Protein AF-A0A4Y7PIE4-F1 (afdb_monomer_lite)

Radius of gyration: 29.09 Å; chains: 1; bounding box: 75×67×81 Å

pLDDT: mean 72.74, std 25.43, range [26.3, 97.94]

Structure (mmCIF, N/CA/C/O backbone):
data_AF-A0A4Y7PIE4-F1
#
_entry.id   AF-A0A4Y7PIE4-F1
#
loop_
_atom_site.group_PDB
_atom_site.id
_atom_site.type_symbol
_atom_site.label_atom_id
_atom_site.label_alt_id
_atom_site.label_comp_id
_atom_site.label_asym_id
_atom_site.label_entity_id
_atom_site.label_seq_id
_atom_site.pdbx_PDB_ins_code
_atom_site.Cartn_x
_atom_site.Cartn_y
_atom_site.Cartn_z
_atom_site.occupancy
_atom_site.B_iso_or_equiv
_atom_site.auth_seq_id
_atom_site.auth_comp_id
_atom_site.auth_asym_id
_atom_site.auth_atom_id
_atom_site.pdbx_PDB_model_num
ATOM 1 N N . MET A 1 1 ? -10.499 -16.524 5.887 1.00 82.94 1 MET A N 1
ATOM 2 C CA . MET A 1 1 ? -9.626 -15.912 6.912 1.00 82.94 1 MET A CA 1
ATOM 3 C C . MET A 1 1 ? -10.373 -15.044 7.931 1.00 82.94 1 MET A C 1
ATOM 5 O O . MET A 1 1 ? -10.064 -15.107 9.117 1.00 82.94 1 MET A O 1
ATOM 9 N N . HIS A 1 2 ? -11.374 -14.261 7.503 1.00 85.94 2 HIS A N 1
ATOM 10 C CA . HIS A 1 2 ? -12.084 -13.282 8.342 1.00 85.94 2 HIS A CA 1
ATOM 11 C C . HIS A 1 2 ? -12.564 -13.811 9.710 1.00 85.94 2 HIS A C 1
ATOM 13 O O . HIS A 1 2 ? -12.216 -13.241 10.740 1.00 85.94 2 HIS A O 1
ATOM 19 N N . THR A 1 3 ? -13.305 -14.923 9.746 1.00 90.69 3 THR A N 1
ATOM 20 C CA . THR A 1 3 ? -13.846 -15.485 10.998 1.00 90.69 3 THR A CA 1
ATOM 21 C C . THR A 1 3 ? -12.751 -15.854 12.002 1.00 90.69 3 THR A C 1
ATOM 23 O O . THR A 1 3 ? -12.885 -15.571 13.190 1.00 90.69 3 THR A O 1
ATOM 26 N N . THR A 1 4 ? -11.641 -16.427 11.527 1.00 89.31 4 THR A N 1
ATOM 27 C CA . THR A 1 4 ? -10.493 -16.804 12.365 1.00 89.31 4 THR A CA 1
ATOM 28 C C . THR A 1 4 ? -9.847 -15.579 13.012 1.00 89.31 4 THR A C 1
ATOM 30 O O . THR A 1 4 ? -9.546 -15.600 14.205 1.00 89.31 4 THR A O 1
ATOM 33 N N . ILE A 1 5 ? -9.686 -14.491 12.250 1.00 92.25 5 ILE A N 1
ATOM 34 C CA . ILE A 1 5 ? -9.159 -13.219 12.765 1.00 92.25 5 ILE A CA 1
ATOM 35 C C . ILE A 1 5 ? -10.104 -12.639 13.817 1.00 92.25 5 ILE A C 1
ATOM 37 O O . ILE A 1 5 ? -9.659 -12.282 14.905 1.00 92.25 5 ILE A O 1
ATOM 41 N N . MET A 1 6 ? -11.405 -12.577 13.522 1.00 93.19 6 MET A N 1
ATOM 42 C CA . MET A 1 6 ? -12.396 -12.013 14.444 1.00 93.19 6 MET A CA 1
ATOM 43 C C . MET A 1 6 ? -12.421 -12.765 15.778 1.00 93.19 6 MET A C 1
ATOM 45 O O . MET A 1 6 ? -12.396 -12.131 16.832 1.00 93.19 6 MET A O 1
ATOM 49 N N . GLN A 1 7 ? -12.373 -14.100 15.742 1.00 90.94 7 GLN A N 1
ATOM 50 C CA . GLN A 1 7 ? -12.305 -14.915 16.955 1.00 90.94 7 GLN A CA 1
ATOM 51 C C . GLN A 1 7 ? -11.023 -14.655 17.758 1.00 90.94 7 GLN A C 1
ATOM 53 O O . GLN A 1 7 ? -11.047 -14.624 18.989 1.00 90.94 7 GLN A O 1
ATOM 58 N N . ALA A 1 8 ? -9.887 -14.475 17.080 1.00 89.62 8 ALA A N 1
ATOM 59 C CA . ALA A 1 8 ? -8.626 -14.193 17.750 1.00 89.62 8 ALA A CA 1
ATOM 60 C C . ALA A 1 8 ? -8.610 -12.802 18.402 1.00 89.62 8 ALA A C 1
ATOM 62 O O . ALA A 1 8 ? -8.166 -12.678 19.543 1.00 89.62 8 ALA A O 1
ATOM 63 N N . LEU A 1 9 ? -9.138 -11.779 17.723 1.00 93.00 9 LEU A N 1
ATOM 64 C CA . LEU A 1 9 ? -9.287 -10.431 18.278 1.00 93.00 9 LEU A CA 1
ATOM 65 C C . LEU A 1 9 ? -10.226 -10.422 19.493 1.00 93.00 9 LEU A C 1
ATOM 67 O O . LEU A 1 9 ? -9.903 -9.807 20.509 1.00 93.00 9 LEU A O 1
ATOM 71 N N . GLU A 1 10 ? -11.329 -11.172 19.439 1.00 93.44 10 GLU A N 1
ATOM 72 C CA . GLU A 1 10 ? -12.235 -11.346 20.580 1.00 93.44 10 GLU A CA 1
ATOM 73 C C . GLU A 1 10 ? -11.522 -11.987 21.782 1.00 93.44 10 GLU A C 1
ATOM 75 O O . GLU A 1 10 ? -11.616 -11.487 22.905 1.00 93.44 10 GLU A O 1
ATOM 80 N N . ASN A 1 11 ? -10.735 -13.044 21.555 1.00 91.19 11 ASN A N 1
ATOM 81 C CA . ASN A 1 11 ? -9.955 -13.698 22.612 1.00 91.19 11 ASN A CA 1
ATOM 82 C C . ASN A 1 11 ? -8.912 -12.755 23.241 1.00 91.19 11 ASN A C 1
ATOM 84 O O . ASN A 1 11 ? -8.632 -12.852 24.438 1.00 91.19 11 ASN A O 1
ATOM 88 N N . LEU A 1 12 ? -8.376 -11.816 22.453 1.00 91.75 12 LEU A N 1
ATOM 89 C CA . LEU A 1 12 ? -7.482 -10.746 22.907 1.00 91.75 12 LEU A CA 1
ATOM 90 C C . LEU A 1 12 ? -8.224 -9.575 23.573 1.00 91.75 12 LEU A C 1
ATOM 92 O O . LEU A 1 12 ? -7.581 -8.627 24.024 1.00 91.75 12 LEU A O 1
ATOM 96 N N . ARG A 1 13 ? -9.558 -9.647 23.679 1.00 95.06 13 ARG A N 1
ATOM 97 C CA . ARG A 1 13 ? -10.433 -8.592 24.216 1.00 95.06 13 ARG A CA 1
ATOM 98 C C . ARG A 1 13 ? -10.315 -7.278 23.441 1.00 95.06 13 ARG A C 1
ATOM 100 O O . ARG A 1 13 ? -10.384 -6.197 24.024 1.00 95.06 13 ARG A O 1
ATOM 107 N N . VAL A 1 14 ? -10.117 -7.383 22.129 1.00 94.81 14 VAL A N 1
ATOM 108 C CA . VAL A 1 14 ? -10.146 -6.250 21.206 1.00 94.81 14 VAL A CA 1
ATOM 109 C C . VAL A 1 14 ? -11.586 -6.031 20.753 1.00 94.81 14 VAL A C 1
ATOM 111 O O . VAL A 1 14 ? -12.180 -6.887 20.099 1.00 94.81 14 VAL A O 1
ATOM 114 N N . ASP A 1 15 ? -12.137 -4.863 21.075 1.00 94.38 15 ASP A N 1
ATOM 115 C CA . ASP A 1 15 ? -13.480 -4.474 20.647 1.00 94.38 15 ASP A CA 1
ATOM 116 C C . ASP A 1 15 ? -13.470 -4.053 19.170 1.00 94.38 15 ASP A C 1
ATOM 118 O O . ASP A 1 15 ? -13.100 -2.929 18.822 1.00 94.38 15 ASP A O 1
ATOM 122 N N . VAL A 1 16 ? -13.900 -4.955 18.286 1.00 94.12 16 VAL A N 1
ATOM 123 C CA . VAL A 1 16 ? -13.991 -4.687 16.845 1.00 94.12 16 VAL A CA 1
ATOM 124 C C . VAL A 1 16 ? -15.372 -4.135 16.491 1.00 94.12 16 VAL A C 1
ATOM 126 O O . VAL A 1 16 ? -16.400 -4.753 16.767 1.00 94.12 16 VAL A O 1
ATOM 129 N N . ILE A 1 17 ? -15.405 -2.975 15.835 1.00 93.19 17 ILE A N 1
ATOM 130 C CA . ILE A 1 17 ? -16.637 -2.323 15.375 1.00 93.19 17 ILE A CA 1
ATOM 131 C C . ILE A 1 17 ? -16.624 -2.312 13.844 1.00 93.19 17 ILE A C 1
ATOM 133 O O . ILE A 1 17 ? -15.905 -1.528 13.233 1.00 93.19 17 ILE A O 1
ATOM 137 N N . LEU A 1 18 ? -17.410 -3.197 13.228 1.00 93.69 18 LEU A N 1
ATOM 138 C CA . LEU A 1 18 ? -17.561 -3.289 11.772 1.00 93.69 18 LEU A CA 1
ATOM 139 C C . LEU A 1 18 ? -18.808 -2.537 11.291 1.00 93.69 18 LEU A C 1
ATOM 141 O O . LEU A 1 18 ? -19.733 -2.290 12.062 1.00 93.69 18 LEU A O 1
ATOM 145 N N . GLY A 1 19 ? -18.842 -2.190 10.001 1.00 93.12 19 GLY A N 1
ATOM 146 C CA . GLY A 1 19 ? -19.996 -1.533 9.368 1.00 93.12 19 GLY A CA 1
ATOM 147 C C . GLY A 1 19 ? -20.223 -0.076 9.790 1.00 93.12 19 GLY A C 1
ATOM 148 O O . GLY A 1 19 ? -21.211 0.526 9.385 1.00 93.12 19 GLY A O 1
ATOM 149 N N . SER A 1 20 ? -19.310 0.492 10.575 1.00 94.25 20 SER A N 1
ATOM 150 C CA . SER A 1 20 ? -19.325 1.882 11.019 1.00 94.25 20 SER A CA 1
ATOM 151 C C . SER A 1 20 ? -17.981 2.532 10.690 1.00 94.25 20 SER A C 1
ATOM 153 O O . SER A 1 20 ? -16.934 1.882 10.737 1.00 94.25 20 SER A O 1
ATOM 155 N N . ARG A 1 21 ? -18.011 3.813 10.315 1.00 94.69 21 ARG A N 1
ATOM 156 C CA . ARG A 1 21 ? -16.820 4.617 10.023 1.00 94.69 21 ARG A CA 1
ATOM 157 C C . ARG A 1 21 ? -16.610 5.653 11.112 1.00 94.69 21 ARG A C 1
ATOM 159 O O . ARG A 1 21 ? -17.567 6.163 11.690 1.00 94.69 21 ARG A O 1
ATOM 166 N N . LEU A 1 22 ? -15.349 5.991 11.363 1.00 95.19 22 LEU A N 1
ATOM 167 C CA . LEU A 1 22 ? -14.996 7.110 12.226 1.00 95.19 22 LEU A CA 1
ATOM 168 C C . LEU A 1 22 ? -15.335 8.433 11.524 1.00 95.19 22 LEU A C 1
ATOM 170 O O . LEU A 1 22 ? -14.887 8.662 10.402 1.00 95.19 22 LEU A O 1
ATOM 174 N N . ASP A 1 23 ? -16.054 9.327 12.203 1.00 95.25 23 ASP A N 1
ATOM 175 C CA . ASP A 1 23 ? -16.239 10.699 11.737 1.00 95.25 23 ASP A CA 1
ATOM 176 C C . ASP A 1 23 ? -14.930 11.479 11.933 1.00 95.25 23 ASP A C 1
ATOM 178 O O . ASP A 1 23 ? -14.606 11.964 13.026 1.00 95.25 23 ASP A O 1
ATOM 182 N N . LEU A 1 24 ? -14.174 11.612 10.842 1.00 93.62 24 LEU A N 1
ATOM 183 C CA . LEU A 1 24 ? -12.892 12.317 10.811 1.00 93.62 24 LEU A CA 1
ATOM 184 C C . LEU A 1 24 ? -13.014 13.813 11.141 1.00 93.62 24 LEU A C 1
ATOM 186 O O . LEU A 1 24 ? -12.004 14.448 11.441 1.00 93.62 24 LEU A O 1
ATOM 190 N N . ALA A 1 25 ? -14.208 14.416 11.123 1.00 93.38 25 ALA A N 1
ATOM 191 C CA . ALA A 1 25 ? -14.368 15.787 11.603 1.00 93.38 25 ALA A CA 1
ATOM 192 C C . ALA A 1 25 ? -14.081 15.887 13.111 1.00 93.38 25 ALA A C 1
ATOM 194 O O . ALA A 1 25 ? -13.527 16.890 13.564 1.00 93.38 25 ALA A O 1
ATOM 195 N N . THR A 1 26 ? -14.374 14.827 13.873 1.00 92.75 26 THR A N 1
ATOM 196 C CA . THR A 1 26 ? -14.153 14.781 15.329 1.00 92.75 26 THR A CA 1
ATOM 197 C C . THR A 1 26 ? -12.689 14.616 15.733 1.00 92.75 26 THR A C 1
ATOM 199 O O . THR A 1 26 ? -12.335 14.823 16.897 1.00 92.75 26 THR A O 1
ATOM 202 N N . THR A 1 27 ? -11.812 14.284 14.783 1.00 91.50 27 THR A N 1
ATOM 203 C CA . THR A 1 27 ? -10.371 14.116 15.022 1.00 91.50 27 THR A CA 1
ATOM 204 C C . THR A 1 27 ? -9.566 15.374 14.698 1.00 91.50 27 THR A C 1
ATOM 206 O O . THR A 1 27 ? -8.382 15.442 15.025 1.00 91.50 27 THR A O 1
ATOM 209 N N . ARG A 1 28 ? -10.189 16.386 14.079 1.00 92.06 28 ARG A N 1
ATOM 210 C CA . ARG A 1 28 ? -9.504 17.614 13.660 1.00 92.06 28 ARG A CA 1
ATOM 211 C C . ARG A 1 28 ? -9.049 18.454 14.861 1.00 92.06 28 ARG A C 1
ATOM 213 O O . ARG A 1 28 ? -9.729 18.461 15.894 1.00 92.06 28 ARG A O 1
ATOM 220 N N . PRO A 1 29 ? -7.950 19.216 14.715 1.00 90.31 29 PRO A N 1
ATOM 221 C CA . PRO A 1 29 ? -7.576 20.230 15.694 1.00 90.31 29 PRO A CA 1
ATOM 222 C C . PRO A 1 29 ? -8.720 21.230 15.921 1.00 90.31 29 PRO A C 1
ATOM 224 O O . PRO A 1 29 ? -9.349 21.684 14.964 1.00 90.31 29 PRO A O 1
ATOM 227 N N . GLY A 1 30 ? -8.996 21.571 17.177 1.00 91.00 30 GLY A N 1
ATOM 228 C CA . GLY A 1 30 ? -10.099 22.442 17.598 1.00 91.00 30 GLY A CA 1
ATOM 229 C C . GLY A 1 30 ? -11.449 21.739 17.809 1.00 91.00 30 GLY A C 1
ATOM 230 O O . GLY A 1 30 ? -12.372 22.360 18.336 1.00 91.00 30 GLY A O 1
ATOM 231 N N . ALA A 1 31 ? -11.588 20.468 17.410 1.00 91.88 31 ALA A N 1
ATOM 232 C CA . ALA A 1 31 ? -12.798 19.661 17.615 1.00 91.88 31 ALA A CA 1
ATOM 233 C C . ALA A 1 31 ? -12.680 18.726 18.834 1.00 91.88 31 ALA A C 1
ATOM 235 O O . ALA A 1 31 ? -13.370 17.708 18.924 1.00 91.88 31 ALA A O 1
ATOM 236 N N . GLU A 1 32 ? -11.763 19.020 19.756 1.00 93.94 32 GLU A N 1
ATOM 237 C CA . GLU A 1 32 ? -11.443 18.128 20.857 1.00 93.94 32 GLU A CA 1
ATOM 238 C C . GLU A 1 32 ? -12.532 18.093 21.927 1.00 93.94 32 GLU A C 1
ATOM 240 O O . GLU A 1 32 ? -12.798 19.078 22.612 1.00 93.94 32 GLU A O 1
ATOM 245 N N . VAL A 1 33 ? -13.131 16.917 22.108 1.00 95.25 33 VAL A N 1
ATOM 246 C CA . VAL A 1 33 ? -14.063 16.634 23.200 1.00 95.25 33 VAL A CA 1
ATOM 247 C C . VAL A 1 33 ? -13.402 15.649 24.147 1.00 95.25 33 VAL A C 1
ATOM 249 O O . VAL A 1 33 ? -12.821 14.657 23.710 1.00 95.25 33 VAL A O 1
ATOM 252 N N . TYR A 1 34 ? -13.500 15.919 25.443 1.00 95.94 34 TYR A N 1
ATOM 253 C CA . TYR A 1 34 ? -12.956 15.051 26.477 1.00 95.94 34 TYR A CA 1
ATOM 254 C C . TYR A 1 34 ? -14.054 14.590 27.423 1.00 95.94 34 TYR A C 1
ATOM 256 O O . TYR A 1 34 ? -14.991 15.336 27.724 1.00 95.94 34 TYR A O 1
ATOM 264 N N . ASP A 1 35 ? -13.936 13.354 27.894 1.00 96.38 35 ASP A N 1
ATOM 265 C CA . ASP A 1 35 ? -14.810 12.847 28.942 1.00 96.38 35 ASP A CA 1
ATOM 266 C C . ASP A 1 35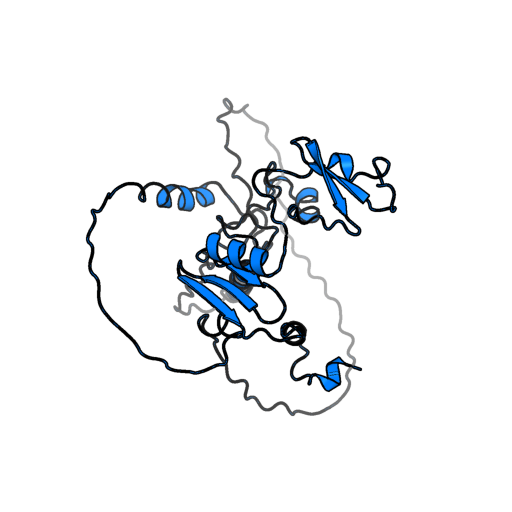 ? -14.414 13.410 30.322 1.00 96.38 35 ASP A C 1
ATOM 268 O O . ASP A 1 35 ? -13.459 14.173 30.485 1.00 96.38 35 ASP A O 1
ATOM 272 N N . LYS A 1 36 ? -15.166 13.027 31.359 1.00 96.00 36 LYS A N 1
ATOM 273 C CA . LYS A 1 36 ? -14.953 13.514 32.733 1.00 96.00 36 LYS A CA 1
ATOM 274 C C . LYS A 1 36 ? -13.604 13.112 33.336 1.00 96.00 36 LYS A C 1
ATOM 276 O O . LYS A 1 36 ? -13.218 13.692 34.347 1.00 96.00 36 LYS A O 1
ATOM 281 N N . ILE A 1 37 ? -12.937 12.109 32.769 1.00 95.50 37 ILE A N 1
ATOM 282 C CA . ILE A 1 37 ? -11.635 11.616 33.226 1.00 95.50 37 ILE A CA 1
ATOM 283 C C . ILE A 1 37 ? -10.497 12.037 32.287 1.00 95.50 37 ILE A C 1
ATOM 285 O O . ILE A 1 37 ? -9.356 11.648 32.510 1.00 95.50 37 ILE A O 1
ATOM 289 N N . GLY A 1 38 ? -10.787 12.889 31.297 1.00 95.00 38 GLY A N 1
ATOM 290 C CA . GLY A 1 38 ? -9.793 13.512 30.428 1.00 95.00 38 GLY A CA 1
ATOM 291 C C . GLY A 1 38 ? -9.425 12.706 29.183 1.00 95.00 38 GLY A C 1
ATOM 292 O O . GLY A 1 38 ? -8.452 13.058 28.522 1.00 95.00 38 GLY A O 1
ATOM 293 N N . ARG A 1 39 ? -10.177 11.657 28.828 1.00 96.06 39 ARG A N 1
ATOM 294 C CA . ARG A 1 39 ? -9.923 10.872 27.607 1.00 96.06 39 ARG A CA 1
ATOM 295 C C . ARG A 1 39 ? -10.533 11.534 26.389 1.00 96.06 39 ARG A C 1
ATOM 297 O O . ARG A 1 39 ? -11.607 12.132 26.488 1.00 96.06 39 ARG A O 1
ATOM 304 N N . ARG A 1 40 ? -9.882 11.392 25.233 1.00 95.06 40 ARG A N 1
ATOM 305 C CA . ARG A 1 40 ? -10.387 11.941 23.975 1.00 95.06 40 ARG A CA 1
ATOM 306 C C . ARG A 1 40 ? -11.617 11.153 23.534 1.00 95.06 40 ARG A C 1
ATOM 308 O O . ARG A 1 40 ? -11.559 9.939 23.372 1.00 95.06 40 ARG A O 1
ATOM 315 N N . VAL A 1 41 ? -12.721 11.858 23.323 1.00 97.00 41 VAL A N 1
ATOM 316 C CA . VAL A 1 41 ? -13.949 11.320 22.743 1.00 97.00 41 VAL A CA 1
ATOM 317 C C . VAL A 1 41 ? -13.964 11.599 21.243 1.00 97.00 41 VAL A C 1
ATOM 319 O O . VAL A 1 41 ? -13.803 12.741 20.807 1.00 97.00 41 VAL A O 1
ATOM 322 N N . VAL A 1 42 ? -14.171 10.547 20.460 1.00 96.19 42 VAL A N 1
ATOM 323 C CA . VAL A 1 42 ? -14.417 10.601 19.016 1.00 96.19 42 VAL A CA 1
ATOM 324 C C . VAL A 1 42 ? -15.776 9.994 18.701 1.00 96.19 42 VAL A C 1
ATOM 326 O O . VAL A 1 42 ? -16.361 9.285 19.526 1.00 96.19 42 VAL A O 1
ATOM 329 N N . ARG A 1 43 ? -16.298 10.291 17.512 1.00 96.50 43 ARG A N 1
ATOM 330 C CA . ARG A 1 43 ? -17.607 9.807 17.079 1.00 96.50 43 ARG A CA 1
ATOM 331 C C . ARG A 1 43 ? -17.484 9.021 15.791 1.00 96.50 43 ARG A C 1
ATOM 333 O O . ARG A 1 43 ? -16.622 9.287 14.963 1.00 96.50 43 ARG A O 1
ATOM 340 N N . THR A 1 44 ? -18.375 8.068 15.634 1.00 96.44 44 THR A N 1
ATOM 341 C CA . THR A 1 44 ? -18.640 7.400 14.364 1.00 96.44 44 THR A CA 1
ATOM 342 C C . THR A 1 44 ? -19.691 8.158 13.548 1.00 96.44 44 THR A C 1
ATOM 344 O O . THR A 1 44 ? -20.430 8.984 14.087 1.00 96.44 44 THR A O 1
ATOM 347 N N . GLU A 1 45 ? -19.796 7.870 12.254 1.00 95.44 45 GLU A N 1
ATOM 348 C CA . GLU A 1 45 ? -20.802 8.480 11.371 1.00 95.44 45 GLU A CA 1
ATOM 349 C C . GLU A 1 45 ? -22.249 8.155 11.795 1.00 95.44 45 GLU A C 1
ATOM 351 O O . GLU A 1 45 ? -23.146 8.979 11.623 1.00 95.44 45 GLU A O 1
ATOM 356 N N . ASP A 1 46 ? -22.479 6.995 12.420 1.00 95.56 46 ASP A N 1
ATOM 357 C CA . ASP A 1 46 ? -23.771 6.590 12.992 1.00 95.56 46 ASP A CA 1
ATOM 358 C C . ASP A 1 46 ? -24.040 7.189 14.386 1.00 95.56 46 ASP A C 1
ATOM 360 O O . ASP A 1 46 ? -25.102 6.979 14.974 1.00 95.56 46 ASP A O 1
ATOM 364 N N . GLY A 1 47 ? -23.108 7.989 14.910 1.00 95.12 47 GLY A N 1
ATOM 365 C CA . GLY A 1 47 ? -23.297 8.783 16.119 1.00 95.12 47 GLY A CA 1
ATOM 366 C C . GLY A 1 47 ? -22.824 8.127 17.417 1.00 95.12 47 GLY A C 1
ATOM 367 O O . GLY A 1 47 ? -22.917 8.760 18.470 1.00 95.12 47 GLY A O 1
ATOM 368 N N . ARG A 1 48 ? -22.283 6.903 17.372 1.00 95.88 48 ARG A N 1
ATOM 369 C CA . ARG A 1 48 ? -21.672 6.242 18.537 1.00 95.88 48 ARG A CA 1
ATOM 370 C C . ARG A 1 48 ? -20.444 7.022 19.003 1.00 95.88 48 ARG A C 1
ATOM 372 O O . ARG A 1 48 ? -19.561 7.319 18.200 1.00 95.88 48 ARG A O 1
ATOM 379 N N . GLU A 1 49 ? -20.380 7.308 20.300 1.00 96.44 49 GLU A N 1
ATOM 380 C CA . GLU A 1 49 ? -19.241 7.964 20.949 1.00 96.44 49 GLU A CA 1
ATOM 381 C C . GLU A 1 49 ? -18.272 6.927 21.532 1.00 96.44 49 GLU A C 1
ATOM 383 O O . GLU A 1 49 ? -18.688 5.937 22.140 1.00 96.44 49 GLU A O 1
ATOM 388 N N . ILE A 1 50 ? -16.974 7.159 21.340 1.00 96.12 50 ILE A N 1
ATOM 389 C CA . ILE A 1 50 ? -15.888 6.277 21.774 1.00 96.12 50 ILE A CA 1
ATOM 390 C C . ILE A 1 50 ? -14.856 7.134 22.506 1.00 96.12 50 ILE A C 1
ATOM 392 O O . ILE A 1 50 ? -14.349 8.103 21.945 1.00 96.12 50 ILE A O 1
ATOM 396 N N . ALA A 1 51 ? -14.553 6.788 23.758 1.00 96.31 51 ALA A N 1
ATOM 397 C CA . ALA A 1 51 ? -13.530 7.456 24.559 1.00 96.31 51 ALA A CA 1
ATOM 398 C C . ALA A 1 51 ? -12.237 6.630 24.561 1.00 96.31 51 ALA A C 1
ATOM 400 O O . ALA A 1 51 ? -12.275 5.450 24.908 1.00 96.31 51 ALA A O 1
ATOM 401 N N . ALA A 1 52 ? -11.110 7.251 24.214 1.00 95.25 52 ALA A N 1
ATOM 402 C CA . ALA A 1 52 ? -9.803 6.604 24.137 1.00 95.25 52 ALA A CA 1
ATOM 403 C C . ALA A 1 52 ? -8.677 7.518 24.646 1.00 95.25 52 ALA A C 1
ATOM 405 O O . ALA A 1 52 ? -8.753 8.746 24.554 1.00 95.25 52 ALA A O 1
ATOM 406 N N . ASP A 1 53 ? -7.619 6.904 25.172 1.00 95.12 53 ASP A N 1
ATOM 407 C CA . ASP A 1 53 ? -6.390 7.591 25.590 1.00 95.12 53 ASP A CA 1
ATOM 408 C C . ASP A 1 53 ? -5.462 7.884 24.399 1.00 95.12 53 ASP A C 1
ATOM 410 O O . ASP A 1 53 ? -4.771 8.900 24.373 1.00 95.12 53 ASP A O 1
ATOM 414 N N . LEU A 1 54 ? -5.484 7.008 23.390 1.00 94.12 54 LEU A N 1
ATOM 415 C CA . LEU A 1 54 ? -4.716 7.120 22.155 1.00 94.12 54 LEU A CA 1
ATOM 416 C C . LEU A 1 54 ? -5.618 6.817 20.959 1.00 94.12 54 LEU A C 1
ATOM 418 O O . LEU A 1 54 ? -6.384 5.854 20.974 1.00 94.12 54 LEU A O 1
ATOM 422 N N . LEU A 1 55 ? -5.491 7.627 19.910 1.00 92.50 55 LEU A N 1
ATOM 423 C CA . LEU A 1 55 ? -6.148 7.413 18.628 1.00 92.50 55 LEU A CA 1
ATOM 424 C C . LEU A 1 55 ? -5.086 7.197 17.551 1.00 92.50 55 LEU A C 1
ATOM 426 O O . LEU A 1 55 ? -4.307 8.103 17.263 1.00 92.50 55 LEU A O 1
ATOM 430 N N . LEU A 1 56 ? -5.086 6.012 16.943 1.00 93.94 56 LEU A N 1
ATOM 431 C CA . LEU A 1 56 ? -4.252 5.680 15.790 1.00 93.94 56 LEU A CA 1
ATOM 432 C C . LEU A 1 56 ? -5.133 5.642 14.540 1.00 93.94 56 LEU A C 1
ATOM 434 O O . LEU A 1 56 ? -6.088 4.871 14.470 1.00 93.94 56 LEU A O 1
ATOM 438 N N . LEU A 1 57 ? -4.839 6.504 13.565 1.00 92.19 57 LEU A N 1
ATOM 439 C CA . LEU A 1 57 ? -5.583 6.575 12.308 1.00 92.19 57 LEU A CA 1
ATOM 440 C C . LEU A 1 57 ? -4.870 5.749 11.236 1.00 92.19 57 LEU A C 1
ATOM 442 O O . LEU A 1 57 ? -3.863 6.180 10.682 1.00 92.19 57 LEU A O 1
ATOM 446 N N . CYS A 1 58 ? -5.425 4.581 10.919 1.00 91.88 58 CYS A N 1
ATOM 447 C CA . CYS A 1 58 ? -4.902 3.653 9.911 1.00 91.88 58 CYS A CA 1
ATOM 448 C C . CYS A 1 58 ? -5.860 3.565 8.708 1.00 91.88 58 CYS A C 1
ATOM 450 O O . CYS A 1 58 ? -6.336 2.493 8.354 1.00 91.88 58 CYS A O 1
ATOM 452 N N . THR A 1 59 ? -6.209 4.713 8.116 1.00 89.06 59 THR A N 1
ATOM 453 C CA . THR A 1 59 ? -7.304 4.837 7.120 1.00 89.06 59 THR A CA 1
ATOM 454 C C . THR A 1 59 ? -6.868 4.687 5.656 1.00 89.06 59 THR A C 1
ATOM 456 O O . THR A 1 59 ? -7.611 5.057 4.751 1.00 89.06 59 THR A O 1
ATOM 459 N N . GLY A 1 60 ? -5.684 4.121 5.427 1.00 84.69 60 GLY A N 1
ATOM 460 C CA . GLY A 1 60 ? -5.069 3.986 4.108 1.00 84.69 60 GLY A CA 1
ATOM 461 C C . GLY A 1 60 ? -3.932 4.979 3.880 1.00 84.69 60 GLY A C 1
ATOM 462 O O . GLY A 1 60 ? -3.624 5.806 4.741 1.00 84.69 60 GLY A O 1
ATOM 463 N N . GLN A 1 61 ? -3.296 4.856 2.719 1.00 87.50 61 GLN A N 1
ATOM 464 C CA . GLN A 1 61 ? -2.177 5.687 2.276 1.00 87.50 61 GLN A CA 1
ATOM 465 C C . GLN A 1 61 ? -2.545 6.396 0.971 1.00 87.50 61 GLN A C 1
ATOM 467 O O . GLN A 1 61 ? -3.410 5.931 0.229 1.00 87.50 61 GLN A O 1
ATOM 472 N N . ILE A 1 62 ? -1.887 7.522 0.698 1.00 89.88 62 ILE A N 1
ATOM 473 C CA . ILE A 1 62 ? -1.959 8.211 -0.595 1.00 89.88 62 ILE A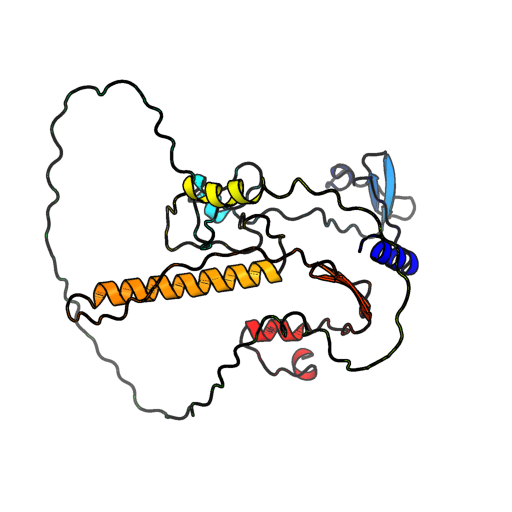 CA 1
ATOM 474 C C . ILE A 1 62 ? -0.646 7.921 -1.332 1.00 89.88 62 ILE A C 1
ATOM 476 O O . ILE A 1 62 ? 0.411 8.147 -0.733 1.00 89.88 62 ILE A O 1
ATOM 480 N N . PRO A 1 63 ? -0.683 7.463 -2.598 1.00 94.31 63 PRO A N 1
ATOM 481 C CA . PRO A 1 63 ? 0.518 7.260 -3.401 1.00 94.31 63 PRO A CA 1
ATOM 482 C C . PRO A 1 63 ? 1.414 8.503 -3.402 1.00 94.31 63 PRO A C 1
ATOM 484 O O . PRO A 1 63 ? 0.956 9.621 -3.654 1.00 94.31 63 PRO A O 1
ATOM 487 N N . ASN A 1 64 ? 2.708 8.329 -3.124 1.00 95.25 64 ASN A N 1
ATOM 488 C CA . ASN A 1 64 ? 3.653 9.446 -3.106 1.00 95.25 64 ASN A CA 1
ATOM 489 C C . ASN A 1 64 ? 4.142 9.777 -4.525 1.00 95.25 64 ASN A C 1
ATOM 491 O O . ASN A 1 64 ? 5.281 9.499 -4.897 1.00 95.25 64 ASN A O 1
ATOM 495 N N . THR A 1 65 ? 3.266 10.385 -5.321 1.00 96.12 65 THR A N 1
ATOM 496 C CA . THR A 1 65 ? 3.503 10.681 -6.743 1.00 96.12 65 THR A CA 1
ATOM 497 C C . THR A 1 65 ? 3.790 12.157 -7.021 1.00 96.12 65 THR A C 1
ATOM 499 O O . THR A 1 65 ? 3.863 12.574 -8.175 1.00 96.12 65 THR A O 1
ATOM 502 N N . THR A 1 66 ? 4.026 12.960 -5.974 1.00 95.25 66 THR A N 1
ATOM 503 C CA . THR A 1 66 ? 4.203 14.425 -6.061 1.00 95.25 66 THR A CA 1
ATOM 504 C C . THR A 1 66 ? 5.271 14.843 -7.075 1.00 95.25 66 THR A C 1
ATOM 506 O O . THR A 1 66 ? 5.054 15.768 -7.857 1.00 95.25 66 THR A O 1
ATOM 509 N N . LEU A 1 67 ? 6.420 14.156 -7.086 1.00 94.50 67 LEU A N 1
ATOM 510 C CA . LEU A 1 67 ? 7.517 14.464 -8.005 1.00 94.50 67 LEU A CA 1
ATOM 511 C C . LEU A 1 67 ? 7.085 14.282 -9.466 1.00 94.50 67 LEU A C 1
ATOM 513 O O . LEU A 1 67 ? 7.241 15.200 -10.269 1.00 94.50 67 LEU A O 1
ATOM 517 N N . LEU A 1 68 ? 6.495 13.131 -9.796 1.00 94.31 68 LEU A N 1
ATOM 518 C CA . LEU A 1 68 ? 6.048 12.830 -11.155 1.00 94.31 68 LEU A CA 1
ATOM 519 C C . LEU A 1 68 ? 4.862 13.694 -11.568 1.00 94.31 68 LEU A C 1
ATOM 521 O O . LEU A 1 68 ? 4.880 14.229 -12.666 1.00 94.31 68 LEU A O 1
ATOM 525 N N . SER A 1 69 ? 3.908 13.947 -10.673 1.00 93.88 69 SER A N 1
ATOM 526 C CA . SER A 1 69 ? 2.792 14.858 -10.945 1.00 93.88 69 SER A CA 1
ATOM 527 C C . SER A 1 69 ? 3.260 16.266 -11.337 1.00 93.88 69 SER A C 1
ATOM 529 O O . SER A 1 69 ? 2.616 16.914 -12.158 1.00 93.88 69 SER A O 1
ATOM 531 N N . SER A 1 70 ? 4.388 16.735 -10.788 1.00 94.31 70 SER A N 1
ATOM 532 C CA . SER A 1 70 ? 4.944 18.051 -11.122 1.00 94.31 70 SER A CA 1
ATOM 533 C C . SER A 1 70 ? 5.663 18.109 -12.475 1.00 94.31 70 SER A C 1
ATOM 535 O O . SER A 1 70 ? 5.708 19.175 -13.088 1.00 94.31 70 SER A O 1
ATOM 537 N N . LEU A 1 71 ? 6.231 16.988 -12.928 1.00 92.88 71 LEU A N 1
ATOM 538 C CA . LEU A 1 71 ? 7.041 16.913 -14.147 1.00 92.88 71 LEU A CA 1
ATOM 539 C C . LEU A 1 71 ? 6.231 16.403 -15.344 1.00 92.88 71 LEU A C 1
ATOM 541 O O . LEU A 1 71 ? 6.325 16.974 -16.427 1.00 92.88 71 LEU A O 1
ATOM 545 N N . TYR A 1 72 ? 5.439 15.355 -15.121 1.00 92.88 72 TYR A N 1
ATOM 546 C CA . TYR A 1 72 ? 4.725 14.557 -16.119 1.00 92.88 72 TYR A CA 1
ATOM 547 C C . TYR A 1 72 ? 3.308 14.236 -15.605 1.00 92.88 72 TYR A C 1
ATOM 549 O O . TYR A 1 72 ? 3.015 13.103 -15.222 1.00 92.88 72 TYR A O 1
ATOM 557 N N . PRO A 1 73 ? 2.410 15.229 -15.506 1.00 93.94 73 PRO A N 1
ATOM 558 C CA . PRO A 1 73 ? 1.062 15.010 -14.982 1.00 93.94 73 PRO A CA 1
ATOM 559 C C . PRO A 1 73 ? 0.247 13.981 -15.785 1.00 93.94 73 PRO A C 1
ATOM 561 O O . PRO A 1 73 ? -0.652 13.362 -15.229 1.00 93.94 73 PRO A O 1
ATOM 564 N N . GLU A 1 74 ? 0.561 13.774 -17.064 1.00 93.19 74 GLU A N 1
ATOM 565 C CA . GLU A 1 74 ? -0.115 12.83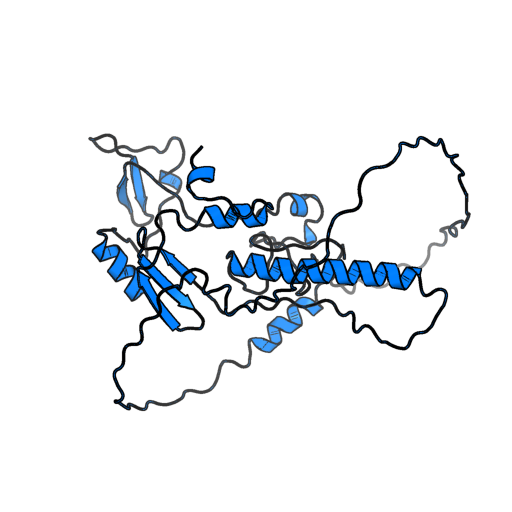1 -17.960 1.00 93.19 74 GLU A CA 1
ATOM 566 C C . GLU A 1 74 ? 0.104 11.351 -17.621 1.00 93.19 74 GLU A C 1
ATOM 568 O O . GLU A 1 74 ? -0.652 10.513 -18.109 1.00 93.19 74 GLU A O 1
ATOM 573 N N . VAL A 1 75 ? 1.115 11.023 -16.806 1.00 94.69 75 VAL A N 1
ATOM 574 C CA . VAL A 1 75 ? 1.359 9.641 -16.355 1.00 94.69 75 VAL A CA 1
ATOM 575 C C . VAL A 1 75 ? 0.651 9.320 -15.038 1.00 94.69 75 VAL A C 1
ATOM 577 O O . VAL A 1 75 ? 0.816 8.225 -14.514 1.00 94.69 75 VAL A O 1
ATOM 580 N N . ILE A 1 76 ? -0.093 10.268 -14.462 1.00 95.06 76 ILE A N 1
ATOM 581 C CA . ILE A 1 76 ? -0.776 10.104 -13.175 1.00 95.06 76 ILE A CA 1
ATOM 582 C C . ILE A 1 76 ? -2.274 9.951 -13.405 1.00 95.06 76 ILE A C 1
ATOM 584 O O . ILE A 1 76 ? -2.899 10.813 -14.025 1.00 95.06 76 ILE A O 1
ATOM 588 N N . ASP A 1 77 ? -2.865 8.918 -12.813 1.00 92.38 77 ASP A N 1
ATOM 589 C CA . ASP A 1 77 ? -4.313 8.781 -12.789 1.00 92.38 77 ASP A CA 1
ATOM 590 C C . ASP A 1 77 ? -4.941 9.872 -11.906 1.00 92.38 77 ASP A C 1
ATOM 592 O O . ASP A 1 77 ? -4.584 10.060 -10.736 1.00 92.38 77 ASP A O 1
ATOM 596 N N . GLU A 1 78 ? -5.905 10.615 -12.449 1.00 91.56 78 GLU A N 1
ATOM 597 C CA . GLU A 1 78 ? -6.466 11.772 -11.750 1.00 91.56 78 GLU A CA 1
ATOM 598 C C . GLU A 1 78 ? -7.265 11.366 -10.502 1.00 91.56 78 GLU A C 1
ATOM 600 O O . GLU A 1 78 ? -7.287 12.121 -9.523 1.00 91.56 78 GLU A O 1
ATOM 605 N N . GLN A 1 79 ? -7.891 10.187 -10.501 1.00 91.38 79 GLN A N 1
ATOM 606 C CA . GLN A 1 79 ? -8.778 9.754 -9.425 1.00 91.38 79 GLN A CA 1
ATOM 607 C C . GLN A 1 79 ? -8.020 9.049 -8.295 1.00 91.38 79 GLN A C 1
ATOM 609 O O . GLN A 1 79 ? -8.162 9.416 -7.128 1.00 91.38 79 GLN A O 1
ATOM 614 N N . SER A 1 80 ? -7.223 8.047 -8.641 1.00 91.75 80 SER A N 1
ATOM 615 C CA . SER A 1 80 ? -6.504 7.175 -7.714 1.00 91.75 80 SER A CA 1
ATOM 616 C C . SER A 1 80 ? -5.137 7.723 -7.300 1.00 91.75 80 SER A C 1
ATOM 618 O O . SER A 1 80 ? -4.636 7.358 -6.238 1.00 91.75 80 SER A O 1
ATOM 620 N N . LYS A 1 81 ? -4.564 8.648 -8.086 1.00 95.00 81 LYS A N 1
ATOM 621 C CA . LYS A 1 81 ? -3.229 9.247 -7.895 1.00 95.00 81 LYS A CA 1
ATOM 622 C C . LYS A 1 81 ? -2.049 8.293 -8.082 1.00 95.00 81 LYS A C 1
ATOM 624 O O . LYS A 1 81 ? -0.914 8.718 -7.844 1.00 95.00 81 LYS A O 1
ATOM 629 N N . PHE A 1 82 ? -2.289 7.062 -8.525 1.00 95.69 82 PHE A N 1
ATOM 630 C CA . PHE A 1 82 ? -1.231 6.144 -8.941 1.00 95.69 82 PHE A CA 1
ATOM 631 C C . PHE A 1 82 ? -0.573 6.601 -10.249 1.00 95.69 82 PHE A C 1
ATOM 633 O O . PHE A 1 82 ? -1.157 7.347 -11.038 1.00 95.69 82 PHE A O 1
ATOM 640 N N . VAL A 1 83 ? 0.665 6.159 -10.465 1.00 96.44 83 VAL A N 1
ATOM 641 C CA . VAL A 1 83 ? 1.374 6.315 -11.737 1.00 96.44 83 VAL A CA 1
ATOM 642 C C . VAL A 1 83 ? 0.967 5.182 -12.668 1.00 96.44 83 VAL A C 1
ATOM 644 O O . VAL A 1 83 ? 1.093 4.014 -12.303 1.00 96.44 83 VAL A O 1
ATOM 647 N N . HIS A 1 84 ? 0.553 5.515 -13.885 1.00 95.19 84 HIS A N 1
ATOM 648 C CA . HIS A 1 84 ? 0.372 4.537 -14.946 1.00 95.19 84 HIS A CA 1
ATOM 649 C C . HIS A 1 84 ? 1.721 3.935 -15.340 1.00 95.19 84 HIS A C 1
ATOM 651 O O . HIS A 1 84 ? 2.677 4.652 -15.661 1.00 95.19 84 HIS A O 1
ATOM 657 N N . VAL A 1 85 ? 1.786 2.609 -15.343 1.00 95.50 85 VAL A N 1
ATOM 658 C CA . VAL A 1 85 ? 2.967 1.847 -15.744 1.00 95.50 85 VAL A CA 1
ATOM 659 C C . VAL A 1 85 ? 2.589 0.806 -16.791 1.00 95.50 85 VAL A C 1
ATOM 661 O O . VAL A 1 85 ? 1.464 0.321 -16.809 1.00 95.50 85 VAL A O 1
ATOM 664 N N . LEU A 1 86 ? 3.534 0.466 -17.666 1.00 95.12 86 LEU A N 1
ATOM 665 C CA . LEU A 1 86 ? 3.456 -0.745 -18.487 1.00 95.12 86 LEU A CA 1
ATOM 666 C C . LEU A 1 86 ? 3.805 -1.966 -17.630 1.00 95.12 86 LEU A C 1
ATOM 668 O O . LEU A 1 86 ? 4.434 -1.824 -16.578 1.00 95.12 86 LEU A O 1
ATOM 672 N N . ARG A 1 87 ? 3.505 -3.183 -18.104 1.00 95.31 87 ARG A N 1
ATOM 673 C CA . ARG A 1 87 ? 3.941 -4.410 -17.408 1.00 95.31 87 ARG A CA 1
ATOM 674 C C . ARG A 1 87 ? 5.460 -4.510 -17.270 1.00 95.31 87 ARG A C 1
ATOM 676 O O . ARG A 1 87 ? 5.948 -5.149 -16.352 1.00 95.31 87 ARG A O 1
ATOM 683 N N . THR A 1 88 ? 6.226 -3.795 -18.087 1.00 95.81 88 THR A N 1
ATOM 684 C CA . THR A 1 88 ? 7.683 -3.653 -17.924 1.00 95.81 88 THR A CA 1
ATOM 685 C C . THR A 1 88 ? 8.108 -2.760 -16.748 1.00 95.81 88 THR A C 1
ATOM 687 O O . THR A 1 88 ? 9.307 -2.553 -16.550 1.00 95.81 88 THR A O 1
ATOM 690 N N . MET A 1 89 ? 7.153 -2.213 -15.984 1.00 97.50 89 MET A N 1
ATOM 691 C CA . MET A 1 89 ? 7.302 -1.229 -14.898 1.00 97.50 89 MET A CA 1
ATOM 692 C C . MET A 1 89 ? 7.763 0.165 -15.341 1.00 97.50 89 MET A C 1
ATOM 694 O O . MET A 1 89 ? 7.999 1.039 -14.506 1.00 97.50 89 MET A O 1
ATOM 698 N N . GLN A 1 90 ? 7.869 0.408 -16.648 1.00 96.88 90 GLN A N 1
ATOM 699 C CA . GLN A 1 90 ? 8.155 1.735 -17.196 1.00 96.88 90 GLN A CA 1
ATOM 700 C C . GLN A 1 90 ? 6.936 2.645 -17.049 1.00 96.88 90 GLN A C 1
ATOM 702 O O . GLN A 1 90 ? 5.808 2.193 -17.248 1.00 96.88 90 GLN A O 1
ATOM 707 N N . ILE A 1 91 ? 7.150 3.935 -16.780 1.00 96.25 91 ILE A N 1
ATOM 708 C CA . ILE A 1 91 ? 6.040 4.897 -16.762 1.00 96.25 91 ILE A CA 1
ATOM 709 C C . ILE A 1 91 ? 5.376 4.993 -18.134 1.00 96.25 91 ILE A C 1
ATOM 711 O O . ILE A 1 91 ? 6.043 4.927 -19.176 1.00 96.25 91 ILE A O 1
ATOM 715 N N . ALA A 1 92 ? 4.064 5.181 -18.110 1.00 94.56 92 ALA A N 1
ATOM 716 C CA . ALA A 1 92 ? 3.219 5.162 -19.284 1.00 94.56 92 ALA A CA 1
ATOM 717 C C . ALA A 1 92 ? 2.287 6.376 -19.314 1.00 94.56 92 ALA A C 1
ATOM 719 O O . ALA A 1 92 ? 1.832 6.853 -18.279 1.00 94.56 92 ALA A O 1
ATOM 720 N N . ALA A 1 93 ? 1.998 6.872 -20.512 1.00 91.69 93 ALA A N 1
ATOM 721 C CA . ALA A 1 93 ? 1.003 7.908 -20.749 1.00 91.69 93 ALA A CA 1
ATOM 722 C C . ALA A 1 93 ? -0.046 7.401 -21.752 1.00 91.69 93 ALA A C 1
ATOM 724 O O . ALA A 1 93 ? 0.309 6.659 -22.678 1.00 91.69 93 ALA A O 1
ATOM 725 N N . PRO A 1 94 ? -1.315 7.829 -21.633 1.00 86.56 94 PRO A N 1
ATOM 726 C CA . PRO A 1 94 ? -2.328 7.573 -22.649 1.00 86.56 94 PRO A CA 1
ATOM 727 C C . PRO A 1 94 ? -1.885 8.081 -24.023 1.00 86.56 94 PRO A C 1
ATOM 729 O O . PRO A 1 94 ? -1.443 9.224 -24.173 1.00 86.56 94 PRO A O 1
ATOM 732 N N . ILE A 1 95 ? -2.039 7.249 -25.053 1.00 81.44 95 ILE A N 1
ATOM 733 C CA . ILE A 1 95 ? -1.816 7.662 -26.437 1.00 81.44 95 ILE A CA 1
ATOM 734 C C . ILE A 1 95 ? -2.850 8.747 -26.776 1.00 81.44 95 ILE A C 1
ATOM 736 O O . ILE A 1 95 ? -4.056 8.501 -26.668 1.00 81.44 95 ILE A O 1
ATOM 740 N N . PRO A 1 96 ? -2.429 9.939 -27.239 1.00 69.25 96 PRO A N 1
ATOM 741 C CA . PRO A 1 96 ? -3.370 10.975 -27.631 1.00 69.25 96 PRO A CA 1
ATOM 742 C C . PRO A 1 96 ? -4.251 10.473 -28.778 1.00 69.25 96 PRO A C 1
ATOM 744 O O . PRO A 1 96 ? -3.772 10.250 -29.896 1.00 69.25 96 PRO A O 1
ATOM 747 N N . ILE A 1 97 ? -5.554 10.324 -28.529 1.00 63.38 97 ILE A N 1
ATOM 748 C CA . ILE A 1 97 ? -6.520 10.027 -29.587 1.00 63.38 97 ILE A CA 1
ATOM 749 C C . ILE A 1 97 ? -6.496 11.215 -30.549 1.00 63.38 97 ILE A C 1
ATOM 751 O O . ILE A 1 97 ? -6.948 12.318 -30.226 1.00 63.38 97 ILE A O 1
ATOM 755 N N . ARG A 1 98 ? -5.967 11.001 -31.759 1.00 55.12 98 ARG A N 1
ATOM 756 C CA . ARG A 1 98 ? -6.105 11.970 -32.847 1.00 55.12 98 ARG A CA 1
ATOM 757 C C . ARG A 1 98 ? -7.587 12.078 -33.175 1.00 55.12 98 ARG A C 1
ATOM 759 O O . ARG A 1 98 ? -8.133 11.245 -33.892 1.00 55.12 98 ARG A O 1
ATOM 766 N N . THR A 1 99 ? -8.244 13.113 -32.665 1.00 47.88 99 THR A N 1
ATOM 767 C CA . THR A 1 99 ? -9.559 13.488 -33.176 1.00 47.88 99 THR A CA 1
ATOM 768 C C . THR A 1 99 ? -9.394 13.813 -34.666 1.00 47.88 99 THR A C 1
ATOM 770 O O . THR A 1 99 ? -8.485 14.575 -35.019 1.00 47.88 99 THR A O 1
ATOM 773 N N . PRO A 1 100 ? -10.201 13.232 -35.575 1.00 47.31 100 PRO A N 1
ATOM 774 C CA . PRO A 1 100 ? -10.177 13.598 -36.984 1.00 47.31 100 PRO A CA 1
ATOM 775 C C . PRO A 1 100 ? -10.748 15.012 -37.124 1.00 47.31 100 PRO A C 1
ATOM 777 O O . PRO A 1 100 ? -11.917 15.223 -37.440 1.00 47.31 100 PRO A O 1
ATOM 780 N N . SER A 1 101 ? -9.921 16.011 -36.835 1.00 48.84 101 SER A N 1
ATOM 781 C CA . SER A 1 101 ? -10.222 17.402 -37.123 1.00 48.84 101 SER A CA 1
ATOM 782 C C . SER A 1 101 ? -9.933 17.658 -38.605 1.00 48.84 101 SER A C 1
ATOM 784 O O . SER A 1 101 ? -8.803 17.527 -39.057 1.00 48.84 101 SER A O 1
ATOM 786 N N . SER A 1 102 ? -11.021 17.905 -39.345 1.00 45.34 102 SER A N 1
ATOM 787 C CA . SER A 1 102 ? -11.235 18.830 -40.480 1.00 45.34 102 SER A CA 1
ATOM 788 C C . SER A 1 102 ? -10.038 19.226 -41.381 1.00 45.34 102 SER A C 1
ATOM 790 O O . SER A 1 102 ? -8.950 19.506 -40.886 1.00 45.34 102 SER A O 1
ATOM 792 N N . PRO A 1 103 ? -10.224 19.337 -42.717 1.00 48.59 103 PRO A N 1
ATOM 793 C CA . PRO A 1 103 ? -9.139 19.279 -43.692 1.00 48.59 103 PRO A CA 1
ATOM 794 C C . PRO A 1 103 ? -8.129 20.422 -43.544 1.00 48.59 103 PRO A C 1
ATOM 796 O O . PRO A 1 103 ? -8.479 21.570 -43.270 1.00 48.59 103 PRO A O 1
ATOM 799 N N 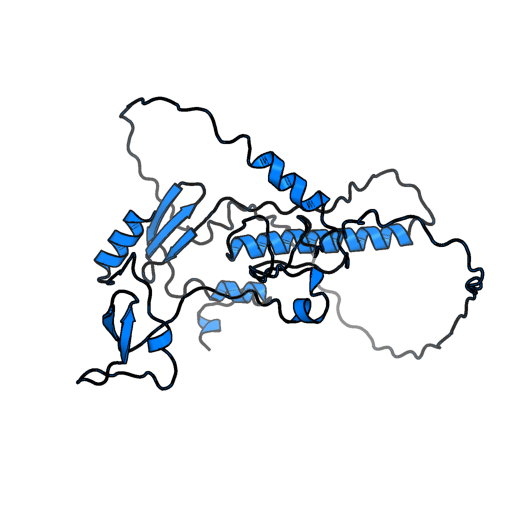. ALA A 1 104 ? -6.864 20.064 -43.770 1.00 42.59 104 ALA A N 1
ATOM 800 C CA . ALA A 1 104 ? -5.688 20.910 -43.629 1.00 42.59 104 ALA A CA 1
ATOM 801 C C . ALA A 1 104 ? -5.820 22.271 -44.343 1.00 42.59 104 ALA A C 1
ATOM 803 O O . ALA A 1 104 ? -6.215 22.310 -45.513 1.00 42.59 104 ALA A O 1
ATOM 804 N N . PRO A 1 105 ? -5.396 23.386 -43.717 1.00 41.16 105 PRO A N 1
ATOM 805 C CA . PRO A 1 105 ? -5.112 24.597 -44.463 1.00 41.16 105 PRO A CA 1
ATOM 806 C C . PRO A 1 105 ? -3.848 24.373 -45.300 1.00 41.16 105 PRO A C 1
ATOM 808 O O . PRO A 1 105 ? -2.771 24.046 -44.802 1.00 41.16 105 PRO A O 1
ATOM 811 N N . SER A 1 106 ? -4.006 24.533 -46.606 1.00 42.44 106 SER A N 1
ATOM 812 C CA . SER A 1 106 ? -2.934 24.511 -47.588 1.00 42.44 106 SER A CA 1
ATOM 813 C C . SER A 1 106 ? -1.887 25.599 -47.324 1.00 42.44 106 SER A C 1
ATOM 815 O O . SER A 1 106 ? -2.227 26.772 -47.190 1.00 42.44 106 SER A O 1
ATOM 817 N N . SER A 1 107 ? -0.622 25.174 -47.384 1.00 43.28 107 SER A N 1
ATOM 818 C CA . SER A 1 107 ? 0.609 25.950 -47.588 1.00 43.28 107 SER A CA 1
ATOM 819 C C . SER A 1 107 ? 0.995 26.998 -46.539 1.00 43.28 107 SER A C 1
ATOM 821 O O . SER A 1 107 ? 0.350 28.031 -46.413 1.00 43.28 107 SER A O 1
ATOM 823 N N . LEU A 1 108 ? 2.181 26.814 -45.953 1.00 37.41 108 LEU A N 1
ATOM 824 C CA . LEU A 1 108 ? 3.210 27.853 -45.930 1.00 37.41 108 LEU A CA 1
ATOM 825 C C . LEU A 1 108 ? 4.591 27.201 -45.804 1.00 37.41 108 LEU A C 1
ATOM 827 O O . LEU A 1 108 ? 4.908 26.476 -44.867 1.00 37.41 108 LEU A O 1
ATOM 831 N N . SER A 1 109 ? 5.372 27.436 -46.847 1.00 44.06 109 SER A N 1
ATOM 832 C CA . SER A 1 109 ? 6.780 27.125 -47.019 1.00 44.06 109 SER A CA 1
ATOM 833 C C . SER A 1 109 ? 7.661 27.794 -45.964 1.00 44.06 109 SER A C 1
ATOM 835 O O . SER A 1 109 ? 7.535 29.000 -45.756 1.00 44.06 109 SER A O 1
ATOM 837 N N . GLY A 1 110 ? 8.646 27.055 -45.450 1.00 43.81 110 GLY A N 1
ATOM 838 C CA . GLY A 1 110 ? 9.898 27.638 -44.965 1.00 43.81 110 GLY A CA 1
ATOM 839 C C . GLY A 1 110 ? 10.271 27.278 -43.533 1.00 43.81 110 GLY A C 1
ATOM 840 O O . GLY A 1 110 ? 10.026 28.061 -42.627 1.00 43.81 110 GLY A O 1
ATOM 841 N N . PHE A 1 111 ? 10.987 26.166 -43.362 1.00 37.16 111 PHE A N 1
ATOM 842 C CA . PHE A 1 111 ? 11.992 26.055 -42.305 1.00 37.16 111 PHE A CA 1
ATOM 843 C C . PHE A 1 111 ? 13.285 25.474 -42.899 1.00 37.16 111 PHE A C 1
ATOM 845 O O . PHE A 1 111 ? 13.213 24.544 -43.706 1.00 37.16 111 PHE A O 1
ATOM 852 N N . PRO A 1 112 ? 14.453 26.062 -42.585 1.00 37.06 112 PRO A N 1
ATOM 853 C CA . PRO A 1 112 ? 15.731 25.656 -43.149 1.00 37.06 112 PRO A CA 1
ATOM 854 C C . PRO A 1 112 ? 16.214 24.333 -42.547 1.00 37.06 112 PRO A C 1
ATOM 856 O O . PRO A 1 112 ? 16.014 24.045 -41.370 1.00 37.06 112 PRO A O 1
ATOM 859 N N . SER A 1 113 ? 16.880 23.551 -43.390 1.00 41.25 113 SER A N 1
ATOM 860 C CA . SER A 1 113 ? 17.615 22.333 -43.059 1.00 41.25 113 SER A CA 1
ATOM 861 C C . SER A 1 113 ? 18.620 22.541 -41.921 1.00 41.25 113 SER A C 1
ATOM 863 O O . SER A 1 113 ? 19.412 23.485 -41.965 1.00 41.25 113 SER A O 1
ATOM 865 N N . SER A 1 114 ? 18.621 21.614 -40.959 1.00 43.25 114 SER A N 1
ATOM 866 C CA . SER A 1 114 ? 19.637 21.464 -39.911 1.00 43.25 114 SER A CA 1
ATOM 867 C C . SER A 1 114 ? 21.067 21.500 -40.466 1.00 43.25 114 SER A C 1
ATOM 869 O O . SER A 1 114 ? 21.342 20.819 -41.458 1.00 43.25 114 SER A O 1
ATOM 871 N N . PRO A 1 115 ? 22.013 22.198 -39.812 1.00 38.03 115 PRO A N 1
ATOM 872 C CA . PRO A 1 115 ? 23.428 22.014 -40.072 1.00 38.03 115 PRO A CA 1
ATOM 873 C C . PRO A 1 115 ? 23.990 20.864 -39.226 1.00 38.03 115 PRO A C 1
ATOM 875 O O . PRO A 1 115 ? 23.975 20.889 -37.998 1.00 38.03 115 PRO A O 1
ATOM 878 N N . CYS A 1 116 ? 24.520 19.870 -39.930 1.00 34.59 116 CYS A N 1
ATOM 879 C CA . CYS A 1 116 ? 25.504 18.907 -39.454 1.00 34.59 116 CYS A CA 1
ATOM 880 C C . CYS A 1 116 ? 26.892 19.570 -39.427 1.00 34.59 116 CYS A C 1
ATOM 882 O O . CYS A 1 116 ? 27.379 19.921 -40.495 1.00 34.59 116 CYS A O 1
ATOM 884 N N . MET A 1 117 ? 27.522 19.691 -38.254 1.00 33.44 117 MET A N 1
ATOM 885 C CA . MET A 1 117 ? 28.979 19.794 -37.996 1.00 33.44 117 MET A CA 1
ATOM 886 C C . MET A 1 117 ? 29.146 19.438 -36.499 1.00 33.44 117 MET A C 1
ATOM 888 O O . MET A 1 117 ? 28.484 20.047 -35.668 1.00 33.44 117 MET A O 1
ATOM 892 N N . SER A 1 118 ? 29.779 18.342 -36.071 1.00 37.41 118 SER A N 1
ATOM 893 C CA . SER A 1 118 ? 31.227 18.102 -35.966 1.00 37.41 118 SER A CA 1
ATOM 894 C C . SER A 1 118 ? 32.026 19.274 -35.386 1.00 37.41 118 SER A C 1
ATOM 896 O O . SER A 1 118 ? 32.512 20.091 -36.158 1.00 37.41 118 SER A O 1
ATOM 898 N N . GLU A 1 119 ? 32.268 19.283 -34.072 1.00 36.28 119 GLU A N 1
ATOM 899 C CA . GLU A 1 119 ? 33.494 19.863 -33.509 1.00 36.28 119 GLU A CA 1
ATOM 900 C C . GLU A 1 119 ? 34.019 19.011 -32.346 1.00 36.28 119 GLU A C 1
ATOM 902 O O . GLU A 1 119 ? 33.364 18.795 -31.328 1.00 36.28 119 GLU A O 1
ATOM 907 N N . MET A 1 120 ? 35.236 18.505 -32.553 1.00 36.56 120 MET A N 1
ATOM 908 C CA . MET A 1 120 ? 36.139 17.991 -31.533 1.00 36.56 120 MET A CA 1
ATOM 909 C C . MET A 1 120 ? 36.472 19.103 -30.534 1.00 36.56 120 MET A C 1
ATOM 911 O O . MET A 1 120 ? 36.788 20.224 -30.927 1.00 36.56 120 MET A O 1
ATOM 915 N N . SER A 1 121 ? 36.530 18.766 -29.250 1.00 33.44 121 SER A N 1
ATOM 916 C CA . SER A 1 121 ? 37.328 19.525 -28.290 1.00 33.44 121 SER A CA 1
ATOM 917 C C . SER A 1 121 ? 38.178 18.572 -27.465 1.00 33.44 121 SER A C 1
ATOM 919 O O . SER A 1 121 ? 37.716 17.881 -26.564 1.00 33.44 121 SER A O 1
ATOM 921 N N . THR A 1 122 ? 39.452 18.546 -27.837 1.00 30.98 122 THR A N 1
ATOM 922 C CA . THR A 1 122 ? 40.592 18.130 -27.025 1.00 30.98 122 THR A CA 1
ATOM 923 C C . THR A 1 122 ? 40.595 18.862 -25.686 1.00 30.98 122 THR A C 1
ATOM 925 O O . THR A 1 122 ? 40.683 20.088 -25.664 1.00 30.98 122 THR A O 1
ATOM 928 N N . PHE A 1 123 ? 40.620 18.113 -24.584 1.00 31.84 123 PHE A N 1
ATOM 929 C CA . PHE A 1 123 ? 41.185 18.591 -23.326 1.00 31.84 123 PHE A CA 1
ATOM 930 C C . PHE A 1 123 ? 42.236 17.601 -22.826 1.00 31.84 123 PHE A C 1
ATOM 932 O O . PHE A 1 123 ? 42.041 16.389 -22.805 1.00 31.84 123 PHE A O 1
ATOM 939 N N . THR A 1 124 ? 43.397 18.163 -22.524 1.00 33.22 124 THR A N 1
ATOM 940 C CA . THR A 1 124 ? 44.663 17.508 -22.211 1.00 33.22 124 THR A CA 1
ATOM 941 C C . THR A 1 124 ? 44.701 16.936 -20.798 1.00 33.22 124 THR A C 1
ATOM 943 O O . THR A 1 124 ? 44.282 17.590 -19.844 1.00 33.22 124 THR A O 1
ATOM 946 N N . SER A 1 125 ? 45.299 15.751 -20.683 1.00 31.17 125 SER A N 1
ATOM 947 C CA . SER A 1 125 ? 45.617 15.043 -19.445 1.00 31.17 125 SER A CA 1
ATOM 948 C C . SER A 1 125 ? 46.575 15.805 -18.525 1.00 31.17 125 SER A C 1
ATOM 950 O O . SER A 1 125 ? 47.569 16.375 -18.973 1.00 31.17 125 SER A O 1
ATOM 952 N N . SER A 1 126 ? 46.339 15.682 -17.218 1.00 33.31 126 SER A N 1
ATOM 953 C CA . SER A 1 126 ? 47.355 15.836 -16.176 1.00 33.31 126 SER A CA 1
ATOM 954 C C . SER A 1 126 ? 47.316 14.599 -15.282 1.00 33.31 126 SER A C 1
ATOM 956 O O . SER A 1 126 ? 46.343 14.345 -14.580 1.00 33.31 126 SER A O 1
ATOM 958 N N . SER A 1 127 ? 48.399 13.835 -15.348 1.00 33.19 127 SER A N 1
ATOM 959 C CA . SER A 1 127 ? 48.722 12.643 -14.571 1.00 33.19 127 SER A CA 1
ATOM 960 C C . SER A 1 127 ? 48.924 12.939 -13.085 1.00 33.19 127 SER A C 1
ATOM 962 O O . SER A 1 127 ? 49.719 13.823 -12.768 1.00 33.19 127 SER A O 1
ATOM 964 N N . HIS A 1 128 ? 48.354 12.119 -12.199 1.00 32.12 128 HIS A N 1
ATOM 965 C CA . HIS A 1 128 ? 48.904 11.832 -10.868 1.00 32.12 128 HIS A CA 1
ATOM 966 C C . HIS A 1 128 ? 48.689 10.348 -10.540 1.00 32.12 128 HIS A C 1
ATOM 968 O O . HIS A 1 128 ? 47.563 9.869 -10.470 1.00 32.12 128 HIS A O 1
ATOM 974 N N . THR A 1 129 ? 49.797 9.628 -10.377 1.00 39.31 129 THR A N 1
ATOM 975 C CA . THR A 1 129 ? 49.888 8.292 -9.770 1.00 39.31 129 THR A CA 1
ATOM 976 C C . THR A 1 129 ? 49.851 8.412 -8.246 1.00 39.31 129 THR A C 1
ATOM 978 O O . THR A 1 129 ? 50.427 9.366 -7.714 1.00 39.31 129 THR A O 1
ATOM 981 N N . PRO A 1 130 ? 49.316 7.408 -7.537 1.00 34.47 130 PRO A N 1
ATOM 982 C CA . PRO A 1 130 ? 50.205 6.673 -6.634 1.00 34.47 130 PRO A CA 1
ATOM 983 C C . PRO A 1 130 ? 49.996 5.145 -6.627 1.00 34.47 130 PRO A C 1
ATOM 985 O O . PRO A 1 130 ? 48.883 4.644 -6.542 1.00 34.47 130 PRO A O 1
ATOM 988 N N . SER A 1 131 ? 51.142 4.467 -6.730 1.00 31.22 131 SER A N 1
ATOM 989 C CA . SER A 1 131 ? 51.599 3.221 -6.088 1.00 31.22 131 SER A CA 1
ATOM 990 C C . SER A 1 131 ? 50.620 2.247 -5.411 1.00 31.22 131 SER A C 1
ATOM 992 O O . SER A 1 131 ? 49.941 2.612 -4.456 1.00 31.22 131 SER A O 1
ATOM 994 N N . ASP A 1 132 ? 50.770 0.981 -5.822 1.00 31.48 132 ASP A N 1
ATOM 995 C CA . ASP A 1 132 ? 50.883 -0.260 -5.033 1.00 31.48 132 ASP A CA 1
ATOM 996 C C . ASP A 1 132 ? 50.021 -0.451 -3.778 1.00 31.48 132 ASP A C 1
ATOM 998 O O . ASP A 1 132 ? 50.228 0.180 -2.742 1.00 31.48 132 ASP A O 1
ATOM 1002 N N . GLY A 1 133 ? 49.195 -1.501 -3.820 1.00 30.05 133 GLY A N 1
ATOM 1003 C CA . GLY A 1 133 ? 48.664 -2.129 -2.617 1.00 30.05 133 GLY A CA 1
ATOM 1004 C C . GLY A 1 133 ? 47.677 -3.260 -2.888 1.00 30.05 133 GLY A C 1
ATOM 1005 O O . GLY A 1 133 ? 46.485 -3.012 -2.964 1.00 30.05 133 GLY A O 1
ATOM 1006 N N . GLY A 1 134 ? 48.181 -4.496 -2.954 1.00 27.33 134 GLY A N 1
ATOM 1007 C CA . GLY A 1 134 ? 47.490 -5.669 -2.402 1.00 27.33 134 GLY A CA 1
ATOM 1008 C C . GLY A 1 134 ? 46.302 -6.245 -3.173 1.00 27.33 134 GLY A C 1
ATOM 1009 O O . GLY A 1 134 ? 45.153 -5.985 -2.850 1.00 27.33 134 GLY A O 1
ATOM 1010 N N . SER A 1 135 ? 46.611 -7.150 -4.100 1.00 35.38 135 SER A N 1
ATOM 1011 C CA . SER A 1 135 ? 45.757 -8.284 -4.470 1.00 35.38 135 SER A CA 1
ATOM 1012 C C . SER A 1 135 ? 45.485 -9.154 -3.238 1.00 35.38 135 SER A C 1
ATOM 1014 O O . SER A 1 135 ? 46.454 -9.659 -2.677 1.00 35.38 135 SER A O 1
ATOM 1016 N N . ILE A 1 136 ? 44.216 -9.339 -2.868 1.00 32.38 136 ILE A N 1
ATOM 1017 C CA . ILE A 1 136 ? 43.606 -10.533 -2.245 1.00 32.38 136 ILE A CA 1
ATOM 1018 C C . ILE A 1 136 ? 42.096 -10.271 -2.252 1.00 32.38 136 ILE A C 1
ATOM 1020 O O . ILE A 1 136 ? 41.613 -9.484 -1.449 1.00 32.38 136 ILE A O 1
ATOM 1024 N N . TYR A 1 137 ? 41.383 -10.898 -3.181 1.00 28.50 137 TYR A N 1
ATOM 1025 C CA . TYR A 1 137 ? 40.015 -11.370 -2.985 1.00 28.50 137 TYR A CA 1
ATOM 1026 C C . TYR A 1 137 ? 39.928 -12.648 -3.808 1.00 28.50 137 TYR A C 1
ATOM 1028 O O . TYR A 1 137 ? 40.015 -12.611 -5.033 1.00 28.50 137 TYR A O 1
ATOM 1036 N N . ASP A 1 138 ? 39.934 -13.767 -3.091 1.00 27.08 138 ASP A N 1
ATOM 1037 C CA . ASP A 1 138 ? 39.606 -15.073 -3.633 1.00 27.08 138 ASP A CA 1
ATOM 1038 C C . ASP A 1 138 ? 38.116 -15.060 -3.994 1.00 27.08 138 ASP A C 1
ATOM 1040 O O . ASP A 1 138 ? 37.270 -14.700 -3.173 1.00 27.08 138 ASP A O 1
ATOM 1044 N N . ASP A 1 139 ? 37.844 -15.399 -5.251 1.00 33.84 139 ASP A N 1
ATOM 1045 C CA . ASP A 1 139 ? 36.529 -15.732 -5.779 1.00 33.84 139 ASP A CA 1
ATOM 1046 C C . ASP A 1 139 ? 36.045 -17.027 -5.121 1.00 33.84 139 ASP A C 1
ATOM 1048 O O . ASP A 1 139 ? 36.666 -18.067 -5.313 1.00 33.84 139 ASP A O 1
ATOM 1052 N N . ASP A 1 140 ? 34.938 -16.960 -4.386 1.00 30.16 140 ASP A N 1
ATOM 1053 C CA . ASP A 1 140 ? 34.022 -18.077 -4.127 1.00 30.16 140 ASP A CA 1
ATOM 1054 C C . ASP A 1 140 ? 32.675 -17.468 -3.683 1.00 30.16 140 ASP A C 1
ATOM 1056 O O . ASP A 1 140 ? 32.286 -17.529 -2.518 1.00 30.16 140 ASP A O 1
ATOM 1060 N N . GLU A 1 141 ? 31.970 -16.806 -4.609 1.00 32.53 141 GLU A N 1
ATOM 1061 C CA . GLU A 1 141 ? 30.560 -16.447 -4.412 1.00 32.53 141 GLU A CA 1
ATOM 1062 C C . GLU A 1 141 ? 29.684 -17.489 -5.117 1.00 32.53 141 GLU A C 1
ATOM 1064 O O . GLU A 1 141 ? 29.515 -17.520 -6.338 1.00 32.53 141 GLU A O 1
ATOM 1069 N N . GLU A 1 142 ? 29.180 -18.408 -4.301 1.00 30.89 142 GLU A N 1
ATOM 1070 C CA . GLU A 1 142 ? 28.147 -19.373 -4.634 1.00 30.89 142 GLU A CA 1
ATOM 1071 C C . GLU A 1 142 ? 26.864 -18.611 -4.998 1.00 30.89 142 GLU A C 1
ATOM 1073 O O . GLU A 1 142 ? 26.210 -18.007 -4.148 1.00 30.89 142 GLU A O 1
ATOM 1078 N N . ASN A 1 143 ? 26.514 -18.616 -6.288 1.00 30.78 143 ASN A N 1
ATOM 1079 C CA . ASN A 1 143 ? 25.237 -18.119 -6.798 1.00 30.78 143 ASN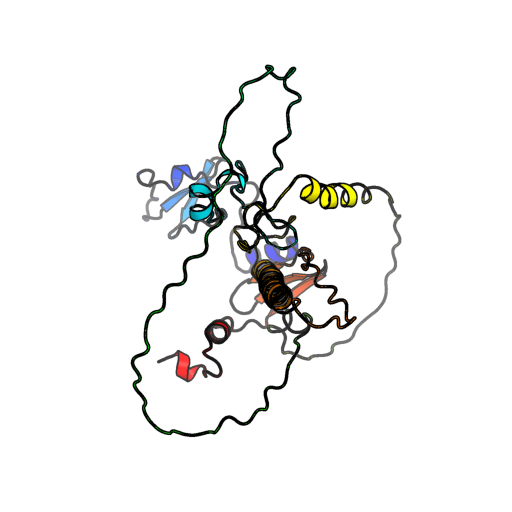 A CA 1
ATOM 1080 C C . ASN A 1 143 ? 24.083 -18.973 -6.242 1.00 30.78 143 ASN A C 1
ATOM 1082 O O . ASN A 1 143 ? 23.617 -19.914 -6.886 1.00 30.78 143 ASN A O 1
ATOM 1086 N N . GLY A 1 144 ? 23.623 -18.634 -5.038 1.00 28.58 144 GLY A N 1
ATOM 1087 C CA . GLY A 1 144 ? 22.393 -19.139 -4.442 1.00 28.58 144 GLY A CA 1
ATOM 1088 C C . GLY A 1 144 ? 21.183 -18.455 -5.070 1.00 28.58 144 GLY A C 1
ATOM 1089 O O . GLY A 1 144 ? 20.726 -17.416 -4.600 1.00 28.58 144 GLY A O 1
ATOM 1090 N N . MET A 1 145 ? 20.678 -19.033 -6.155 1.00 29.91 145 MET A N 1
ATOM 1091 C CA . MET A 1 145 ? 19.378 -18.702 -6.730 1.00 29.91 145 MET A CA 1
ATOM 1092 C C . MET A 1 145 ? 18.296 -19.170 -5.741 1.00 29.91 145 MET A C 1
ATOM 1094 O O . MET A 1 145 ? 18.016 -20.362 -5.660 1.00 29.91 145 MET A O 1
ATOM 1098 N N . LEU A 1 146 ? 17.748 -18.260 -4.933 1.00 33.16 146 LEU A N 1
ATOM 1099 C CA . LEU A 1 146 ? 16.668 -18.583 -3.997 1.00 33.16 146 LEU A CA 1
ATOM 1100 C C . LEU A 1 146 ? 15.333 -18.579 -4.749 1.00 33.16 146 LEU A C 1
ATOM 1102 O O . LEU A 1 146 ? 14.858 -17.531 -5.184 1.00 33.16 146 LEU A O 1
ATOM 1106 N N . GLU A 1 147 ? 14.737 -19.761 -4.914 1.00 32.97 147 GLU A N 1
ATOM 1107 C CA . GLU A 1 147 ? 13.357 -19.899 -5.374 1.00 32.97 147 GLU A CA 1
ATOM 1108 C C . GLU A 1 147 ? 12.386 -19.333 -4.326 1.00 32.97 147 GLU A C 1
ATOM 1110 O O . GLU A 1 147 ? 12.578 -19.455 -3.116 1.00 32.97 147 GLU A O 1
ATOM 1115 N N . MET A 1 148 ? 11.281 -18.760 -4.806 1.00 39.19 148 MET A N 1
ATOM 1116 C CA . MET A 1 148 ? 10.195 -18.166 -4.015 1.00 39.19 148 MET A CA 1
ATOM 1117 C C . MET A 1 148 ? 9.575 -19.113 -2.960 1.00 39.19 148 MET A C 1
ATOM 1119 O O . MET A 1 148 ? 8.864 -18.650 -2.067 1.00 39.19 148 MET A O 1
ATOM 1123 N N . GLY A 1 149 ? 9.871 -20.417 -3.021 1.00 33.06 149 GLY A N 1
ATOM 1124 C CA . GLY A 1 149 ? 9.535 -21.378 -1.968 1.00 33.06 149 GLY A CA 1
ATOM 1125 C C . GLY A 1 149 ? 10.159 -21.030 -0.612 1.00 33.06 149 GLY A C 1
ATOM 1126 O O . GLY A 1 149 ? 9.479 -21.147 0.402 1.00 33.06 149 GLY A O 1
ATOM 1127 N N . ASP A 1 150 ? 11.381 -20.491 -0.590 1.00 33.25 150 ASP A N 1
ATOM 1128 C CA . ASP A 1 150 ? 12.097 -20.172 0.656 1.00 33.25 150 ASP A CA 1
ATOM 1129 C C . ASP A 1 150 ? 11.771 -18.767 1.199 1.00 33.25 150 ASP A C 1
ATOM 1131 O O . ASP A 1 150 ? 11.877 -18.506 2.398 1.00 33.25 150 ASP A O 1
ATOM 1135 N N . LEU A 1 151 ? 11.308 -17.847 0.344 1.00 40.56 151 LEU A N 1
ATOM 1136 C CA . LEU A 1 151 ? 11.072 -16.445 0.723 1.00 40.56 151 LEU A CA 1
ATOM 1137 C C . LEU A 1 151 ? 9.739 -16.222 1.463 1.00 40.56 151 LEU A C 1
ATOM 1139 O O . LEU A 1 151 ? 9.581 -15.239 2.186 1.00 40.56 151 LEU A O 1
ATOM 1143 N N . VAL A 1 152 ? 8.789 -17.152 1.322 1.00 36.75 152 VAL A N 1
ATOM 1144 C CA . VAL A 1 152 ? 7.566 -17.212 2.147 1.00 36.75 152 VAL A CA 1
ATOM 1145 C C . VAL A 1 152 ? 7.810 -17.998 3.451 1.00 36.75 152 VAL A C 1
ATOM 1147 O O . VAL A 1 152 ? 7.048 -17.849 4.410 1.00 36.75 152 VAL A O 1
ATOM 1150 N N . LEU A 1 153 ? 8.900 -18.775 3.522 1.00 35.81 153 LEU A N 1
ATOM 1151 C CA . LEU A 1 153 ? 9.228 -19.692 4.620 1.00 35.81 153 LEU A CA 1
ATOM 1152 C C . LEU A 1 153 ? 10.320 -19.199 5.583 1.00 35.81 153 LEU A C 1
ATOM 1154 O O . LEU A 1 153 ? 10.582 -19.867 6.576 1.00 35.81 153 LEU A O 1
ATOM 1158 N N . ALA A 1 154 ? 10.862 -17.987 5.431 1.00 33.50 154 ALA A N 1
ATOM 1159 C CA . ALA A 1 154 ? 11.737 -17.391 6.457 1.00 33.50 154 ALA A CA 1
ATOM 1160 C C . ALA A 1 154 ? 11.018 -17.046 7.793 1.00 33.50 154 ALA A C 1
ATOM 1162 O O . ALA A 1 154 ? 11.570 -16.337 8.627 1.00 33.50 154 ALA A O 1
ATOM 1163 N N . LEU A 1 155 ? 9.797 -17.558 8.001 1.00 38.56 155 LEU A N 1
ATOM 1164 C CA . LEU A 1 155 ? 9.058 -17.633 9.267 1.00 38.56 155 LEU A CA 1
ATOM 1165 C C . LEU A 1 155 ? 8.450 -19.041 9.437 1.00 38.56 155 LEU A C 1
ATOM 1167 O O . LEU A 1 155 ? 7.256 -19.168 9.698 1.00 38.56 155 LEU A O 1
ATOM 1171 N N . ASP A 1 156 ? 9.213 -20.096 9.154 1.00 38.47 156 ASP A N 1
ATOM 1172 C CA . ASP A 1 156 ? 8.806 -21.483 9.399 1.00 38.47 156 ASP A CA 1
ATOM 1173 C C . ASP A 1 156 ? 10.039 -22.365 9.633 1.00 38.47 156 ASP A C 1
ATOM 1175 O O . ASP A 1 156 ? 10.537 -23.033 8.733 1.00 38.47 156 ASP A O 1
ATOM 1179 N N . ASN A 1 157 ? 10.570 -22.335 10.855 1.00 32.59 157 ASN A N 1
ATOM 1180 C CA . ASN A 1 157 ? 11.506 -23.353 11.324 1.00 32.59 157 ASN A CA 1
ATOM 1181 C C . ASN A 1 157 ? 10.867 -24.073 12.509 1.00 32.59 157 ASN A C 1
ATOM 1183 O O . ASN A 1 157 ? 11.005 -23.662 13.661 1.00 32.59 157 ASN A O 1
ATOM 1187 N N . GLY A 1 158 ? 10.167 -25.154 12.194 1.00 29.22 158 GLY A N 1
ATOM 1188 C CA . GLY A 1 158 ? 9.596 -26.085 13.153 1.00 29.22 158 GLY A CA 1
ATOM 1189 C C . GLY A 1 158 ? 9.066 -27.305 12.421 1.00 29.22 158 GLY A C 1
ATOM 1190 O O . GLY A 1 158 ? 7.869 -27.408 12.181 1.00 29.22 158 GLY A O 1
ATOM 1191 N N . GLU A 1 159 ? 9.974 -28.196 12.023 1.00 36.56 159 GLU A N 1
ATOM 1192 C CA . GLU A 1 159 ? 9.635 -29.574 11.672 1.00 36.56 159 GLU A CA 1
ATOM 1193 C C . GLU A 1 159 ? 8.843 -30.183 12.834 1.00 36.56 159 GLU A C 1
ATOM 1195 O O . GLU A 1 159 ? 9.382 -30.270 13.930 1.00 36.56 159 GLU A O 1
ATOM 1200 N N . ASP A 1 160 ? 7.599 -30.598 12.604 1.00 34.19 160 ASP A N 1
ATOM 1201 C CA . ASP A 1 160 ? 6.990 -31.707 13.336 1.00 34.19 160 ASP A CA 1
ATOM 1202 C C . ASP A 1 160 ? 5.881 -32.326 12.472 1.00 34.19 160 ASP A C 1
ATOM 1204 O O . ASP A 1 160 ? 4.891 -31.694 12.094 1.00 34.19 160 ASP A O 1
ATOM 1208 N N . GLU A 1 161 ? 6.114 -33.587 12.112 1.00 38.41 161 GLU A N 1
ATOM 1209 C CA . GLU A 1 161 ? 5.158 -34.491 11.491 1.00 38.41 161 GLU A CA 1
ATOM 1210 C C . GLU A 1 161 ? 4.056 -34.812 12.505 1.00 38.41 161 GLU A C 1
ATOM 1212 O O . GLU A 1 161 ? 4.356 -35.336 13.572 1.00 38.41 161 GLU A O 1
ATOM 1217 N N . ASP A 1 162 ? 2.786 -34.586 12.162 1.00 30.80 162 ASP A N 1
ATOM 1218 C CA . ASP A 1 162 ? 1.702 -35.323 12.807 1.00 30.80 162 ASP A CA 1
ATOM 1219 C C . ASP A 1 162 ? 0.566 -35.669 11.834 1.00 30.80 162 ASP A C 1
ATOM 1221 O O . ASP A 1 162 ? 0.072 -34.875 11.032 1.00 30.80 162 ASP A O 1
ATOM 1225 N N . GLU A 1 163 ? 0.228 -36.946 11.943 1.00 33.56 163 GLU A N 1
ATOM 1226 C CA . GLU A 1 163 ? -0.667 -37.818 11.196 1.00 33.56 163 GLU A CA 1
ATOM 1227 C C . GLU A 1 163 ? -2.168 -37.538 11.474 1.00 33.56 163 GLU A C 1
ATOM 1229 O O . GLU A 1 163 ? -2.519 -36.726 12.325 1.00 33.56 163 GLU A O 1
ATOM 1234 N N . TYR A 1 164 ? -3.048 -38.290 10.789 1.00 31.34 164 TYR A N 1
ATOM 1235 C CA . TYR A 1 164 ? -4.530 -38.350 10.850 1.00 31.34 164 TYR A CA 1
ATOM 1236 C C . TYR A 1 164 ? -5.289 -37.328 9.974 1.00 31.34 164 TYR A C 1
ATOM 1238 O O . TYR A 1 164 ? -5.102 -36.128 10.083 1.00 31.34 164 TYR A O 1
ATOM 1246 N N . GLY A 1 165 ? -6.252 -37.684 9.118 1.00 27.19 165 GLY A N 1
ATOM 1247 C CA . GLY A 1 165 ? -6.868 -38.958 8.743 1.00 27.19 165 GLY A CA 1
ATOM 1248 C C . GLY A 1 165 ? -8.014 -38.676 7.750 1.00 27.19 165 GLY A C 1
ATOM 1249 O O . GLY A 1 165 ? -8.708 -37.666 7.869 1.00 27.19 165 GLY A O 1
ATOM 1250 N N . GLU A 1 166 ? -8.182 -39.545 6.751 1.00 29.75 166 GLU A N 1
ATOM 1251 C CA . GLU A 1 166 ? -9.260 -39.498 5.753 1.00 29.75 166 GLU A CA 1
ATOM 1252 C C . GLU A 1 166 ? -10.643 -39.781 6.366 1.00 29.75 166 GLU A C 1
ATOM 1254 O O . GLU A 1 166 ? -10.789 -40.674 7.197 1.00 29.75 166 GLU A O 1
ATOM 1259 N N . GLU A 1 167 ? -11.666 -39.053 5.905 1.00 31.44 167 GLU A N 1
ATOM 1260 C CA . GLU A 1 167 ? -12.865 -39.569 5.209 1.00 31.44 167 GLU A CA 1
ATOM 1261 C C . GLU A 1 167 ? -14.025 -38.556 5.290 1.00 31.44 167 GLU A C 1
ATOM 1263 O O . GLU A 1 167 ? -14.322 -38.009 6.351 1.00 31.44 167 GLU A O 1
ATOM 1268 N N . GLY A 1 168 ? -14.755 -38.362 4.180 1.00 26.30 168 GLY A N 1
ATOM 1269 C CA . GLY A 1 168 ? -16.099 -37.772 4.254 1.00 26.30 168 GLY A CA 1
ATOM 1270 C C . GLY A 1 168 ? -16.598 -36.997 3.039 1.00 26.30 168 GLY A C 1
ATOM 1271 O O . GLY A 1 168 ? -16.814 -35.794 3.116 1.00 26.30 168 GLY A O 1
ATOM 1272 N N . SER A 1 169 ? -16.845 -37.704 1.939 1.00 28.39 169 SER A N 1
ATOM 1273 C CA . SER A 1 169 ? -17.519 -37.230 0.722 1.00 28.39 169 SER A CA 1
ATOM 1274 C C . SER A 1 169 ? -18.825 -36.453 0.979 1.00 28.39 169 SER A C 1
ATOM 1276 O O . SER A 1 169 ? -19.713 -36.937 1.681 1.00 28.39 169 SER A O 1
ATOM 1278 N N . SER A 1 170 ? -19.004 -35.306 0.312 1.00 28.61 170 SER A N 1
ATOM 1279 C CA . SER A 1 170 ? -20.337 -34.838 -0.092 1.00 28.61 170 SER A CA 1
ATOM 1280 C C . SER A 1 170 ? -20.263 -33.923 -1.315 1.00 28.61 170 SER A C 1
ATOM 1282 O O . SER A 1 170 ? -19.904 -32.751 -1.252 1.00 28.61 170 SER A O 1
ATOM 1284 N N . SER A 1 171 ? -20.623 -34.515 -2.449 1.00 28.23 171 SER A N 1
ATOM 1285 C CA . SER A 1 171 ? -20.913 -33.891 -3.736 1.00 28.23 171 SER A CA 1
ATOM 1286 C C . SER A 1 171 ? -21.888 -32.713 -3.634 1.00 28.23 171 SER A C 1
ATOM 1288 O O . SER A 1 171 ? -22.952 -32.878 -3.031 1.00 28.23 171 SER A O 1
ATOM 1290 N N . ARG A 1 172 ? -21.626 -31.608 -4.350 1.00 30.39 172 ARG A N 1
ATOM 1291 C CA . ARG A 1 172 ? -22.674 -30.729 -4.904 1.00 30.39 172 ARG A CA 1
ATOM 1292 C C . ARG A 1 172 ? -22.140 -29.817 -6.019 1.00 30.39 172 ARG A C 1
ATOM 1294 O O . ARG A 1 172 ? -21.502 -28.815 -5.755 1.00 30.39 172 ARG A O 1
ATOM 1301 N N . LEU A 1 173 ? -22.469 -30.243 -7.241 1.00 28.98 173 LEU A N 1
ATOM 1302 C CA . LEU A 1 173 ? -22.925 -29.475 -8.408 1.00 28.98 173 LEU A CA 1
ATOM 1303 C C . LEU A 1 173 ? -22.148 -28.207 -8.795 1.00 28.98 173 LEU A C 1
ATOM 1305 O O . LEU A 1 173 ? -22.316 -27.148 -8.202 1.00 28.98 173 LEU A O 1
ATOM 1309 N N . ALA A 1 174 ? -21.404 -28.355 -9.891 1.00 30.05 174 ALA A N 1
ATOM 1310 C CA . ALA A 1 174 ? -20.844 -27.295 -10.710 1.00 30.05 174 ALA A CA 1
ATOM 1311 C C . ALA A 1 174 ? -21.928 -26.336 -11.232 1.00 30.05 174 ALA A C 1
ATOM 1313 O O . ALA A 1 174 ? -22.955 -26.773 -11.763 1.00 30.05 174 ALA A O 1
ATOM 1314 N N . SER A 1 175 ? -21.659 -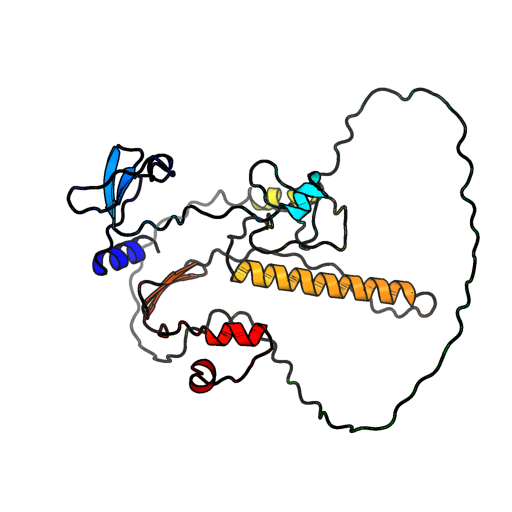25.038 -11.119 1.00 31.19 175 SER A N 1
ATOM 1315 C CA . SER A 1 175 ? -22.155 -24.020 -12.040 1.00 31.19 175 SER A CA 1
ATOM 1316 C C . SER A 1 175 ? -20.940 -23.459 -12.765 1.00 31.19 175 SER A C 1
ATOM 1318 O O . SER A 1 175 ? -20.177 -22.685 -12.196 1.00 31.19 175 SER A O 1
ATOM 1320 N N . GLU A 1 176 ? -20.738 -23.945 -13.982 1.00 38.78 176 GLU A N 1
ATOM 1321 C CA . GLU A 1 176 ? -19.835 -23.361 -14.967 1.00 38.78 176 GLU A CA 1
ATOM 1322 C C . GLU A 1 176 ? -20.445 -22.050 -15.487 1.00 38.78 176 GLU A C 1
ATOM 1324 O O . GLU A 1 176 ? -21.677 -21.934 -15.561 1.00 38.78 176 GLU A O 1
ATOM 1329 N N . ASN A 1 177 ? -19.557 -21.152 -15.923 1.00 34.94 177 ASN A N 1
ATOM 1330 C CA . ASN A 1 177 ? -19.764 -19.881 -16.631 1.00 34.94 177 ASN A CA 1
ATOM 1331 C C . ASN A 1 177 ? -19.782 -18.640 -15.726 1.00 34.94 177 ASN A C 1
ATOM 1333 O O . ASN A 1 177 ? -20.798 -18.370 -15.092 1.00 34.94 177 ASN A O 1
ATOM 1337 N N . ASP A 1 178 ? -18.639 -17.939 -15.679 1.00 35.31 178 ASP A N 1
ATOM 1338 C CA . ASP A 1 178 ? -18.508 -16.471 -15.844 1.00 35.31 178 ASP A CA 1
ATOM 1339 C C . ASP A 1 178 ? -17.028 -15.981 -15.745 1.00 35.31 178 ASP A C 1
ATOM 1341 O O . ASP A 1 178 ? -16.788 -14.826 -15.417 1.00 35.31 178 ASP A O 1
ATOM 1345 N N . ASP A 1 179 ? -16.019 -16.814 -16.057 1.00 37.84 179 ASP A N 1
ATOM 1346 C CA . ASP A 1 179 ? -14.590 -16.444 -15.903 1.00 37.84 179 ASP A CA 1
ATOM 1347 C C . ASP A 1 179 ? -13.873 -16.060 -17.223 1.00 37.84 179 ASP A C 1
ATOM 1349 O O . ASP A 1 179 ? -12.688 -15.745 -17.208 1.00 37.84 179 ASP A O 1
ATOM 1353 N N . GLU A 1 180 ? -14.548 -16.071 -18.381 1.00 37.31 180 GLU A N 1
ATOM 1354 C CA . GLU A 1 180 ? -13.889 -15.851 -19.691 1.00 37.31 180 GLU A CA 1
ATOM 1355 C C . GLU A 1 180 ? -13.865 -14.380 -20.169 1.00 37.31 180 GLU A C 1
ATOM 1357 O O . GLU A 1 180 ? -13.259 -14.099 -21.198 1.00 37.31 180 GLU A O 1
ATOM 1362 N N . GLU A 1 181 ? -14.478 -13.422 -19.455 1.00 37.62 181 GLU A N 1
ATOM 1363 C CA . GLU A 1 181 ? -14.501 -12.004 -19.885 1.00 37.62 181 GLU A CA 1
ATOM 1364 C C . GLU A 1 181 ? -13.400 -11.119 -19.254 1.00 37.62 181 GLU A C 1
ATOM 1366 O O . GLU A 1 181 ? -13.167 -10.019 -19.751 1.00 37.62 181 GLU A O 1
ATOM 1371 N N . GLU A 1 182 ? -12.681 -11.561 -18.210 1.00 43.22 182 GLU A N 1
ATOM 1372 C CA . GLU A 1 182 ? -11.653 -10.719 -17.555 1.00 43.22 182 GLU A CA 1
ATOM 1373 C C . GLU A 1 182 ? -10.263 -10.773 -18.224 1.00 43.22 182 GLU A C 1
ATOM 1375 O O . GLU A 1 182 ? -9.512 -9.798 -18.147 1.00 43.22 182 GLU A O 1
ATOM 1380 N N . GLU A 1 183 ? -9.908 -11.859 -18.924 1.00 39.06 183 GLU A N 1
ATOM 1381 C CA . GLU A 1 183 ? -8.578 -11.990 -19.554 1.00 39.06 183 GLU A CA 1
ATOM 1382 C C . GLU A 1 183 ? -8.398 -11.073 -20.781 1.00 39.06 183 GLU A C 1
ATOM 1384 O O . GLU A 1 183 ? -7.295 -10.570 -21.028 1.00 39.06 183 GLU A O 1
ATOM 1389 N N . ASP A 1 184 ? -9.475 -10.790 -21.522 1.00 39.28 184 ASP A N 1
ATOM 1390 C CA . ASP A 1 184 ? -9.420 -9.988 -22.752 1.00 39.28 184 ASP A CA 1
ATOM 1391 C C . ASP A 1 184 ? -9.244 -8.476 -22.481 1.00 39.28 184 ASP A C 1
ATOM 1393 O O . ASP A 1 184 ? -8.633 -7.768 -23.288 1.00 39.28 184 ASP A O 1
ATOM 1397 N N . ASP A 1 185 ? -9.696 -7.965 -21.329 1.00 48.97 185 ASP A N 1
ATOM 1398 C CA . ASP A 1 185 ? -9.600 -6.537 -20.981 1.00 48.97 185 ASP A CA 1
ATOM 1399 C C . ASP A 1 185 ? -8.206 -6.127 -20.457 1.00 48.97 185 ASP A C 1
ATOM 1401 O O . ASP A 1 185 ? -7.790 -4.970 -20.610 1.00 48.97 185 ASP A O 1
ATOM 1405 N N . GLU A 1 186 ? -7.438 -7.046 -19.861 1.00 49.97 186 GLU A N 1
ATOM 1406 C CA . GLU A 1 186 ? -6.121 -6.730 -19.288 1.00 49.97 186 GLU A CA 1
ATOM 1407 C C . GLU A 1 186 ? -5.009 -6.578 -20.333 1.00 49.97 186 GLU A C 1
ATOM 1409 O O . GLU A 1 186 ? -4.140 -5.713 -20.186 1.00 49.97 186 GLU A O 1
ATOM 1414 N N . VAL A 1 187 ? -5.032 -7.380 -21.401 1.00 47.47 187 VAL A N 1
ATOM 1415 C CA . VAL A 1 187 ? -4.056 -7.288 -22.505 1.00 47.47 187 VAL A CA 1
ATOM 1416 C C . VAL A 1 187 ? -4.315 -6.040 -23.363 1.00 47.47 187 VAL A C 1
ATOM 1418 O O . VAL A 1 187 ? -3.391 -5.471 -23.950 1.00 47.47 187 VAL A O 1
ATOM 1421 N N . LEU A 1 188 ? -5.557 -5.544 -23.388 1.00 52.66 188 LEU A N 1
ATOM 1422 C CA . LEU A 1 188 ? -5.932 -4.328 -24.109 1.00 52.66 188 LEU A CA 1
ATOM 1423 C C . LEU A 1 188 ? -5.463 -3.033 -23.425 1.00 52.66 188 LEU A C 1
ATOM 1425 O O . LEU A 1 188 ? -5.257 -2.042 -24.133 1.00 52.66 188 LEU A O 1
ATOM 1429 N N . ARG A 1 189 ? -5.236 -3.008 -22.099 1.00 56.69 189 ARG A N 1
ATOM 1430 C CA . ARG A 1 189 ? -4.814 -1.773 -21.394 1.00 56.69 189 ARG A CA 1
ATOM 1431 C C . ARG A 1 189 ? -3.501 -1.202 -21.930 1.00 56.69 189 ARG A C 1
ATOM 1433 O O . ARG A 1 189 ? -3.416 0.005 -22.151 1.00 56.69 189 ARG A O 1
ATOM 1440 N N . ASP A 1 190 ? -2.524 -2.055 -22.230 1.00 63.00 190 ASP A N 1
ATOM 1441 C CA . ASP A 1 190 ? -1.212 -1.611 -22.718 1.00 63.00 190 ASP A CA 1
ATOM 1442 C C . ASP A 1 190 ? -1.264 -1.082 -24.163 1.00 63.00 190 ASP A C 1
ATOM 1444 O O . ASP A 1 190 ? -0.455 -0.237 -24.545 1.00 63.00 190 ASP A O 1
ATOM 1448 N N . THR A 1 191 ? -2.246 -1.496 -24.977 1.00 66.50 191 THR A N 1
ATOM 1449 C CA . THR A 1 191 ? -2.334 -1.067 -26.391 1.00 66.50 191 THR A CA 1
ATOM 1450 C C . THR A 1 191 ? -2.644 0.422 -26.573 1.00 66.50 191 THR A C 1
ATOM 1452 O O . THR A 1 191 ? -2.372 0.989 -27.635 1.00 66.50 191 THR A O 1
ATOM 1455 N N . HIS A 1 192 ? -3.173 1.073 -25.534 1.00 76.31 192 HIS A N 1
ATOM 1456 C CA . HIS A 1 192 ? -3.489 2.502 -25.519 1.00 76.31 192 HIS A CA 1
ATOM 1457 C C . HIS A 1 192 ? -2.483 3.348 -24.734 1.00 76.31 192 HIS A C 1
ATOM 1459 O O . HIS A 1 192 ? -2.703 4.551 -24.562 1.00 76.31 192 HIS A O 1
ATOM 1465 N N . LEU A 1 193 ? -1.373 2.754 -24.300 1.00 83.38 193 LEU A N 1
ATOM 1466 C CA . LEU A 1 193 ? -0.338 3.406 -23.515 1.00 83.38 193 LEU A CA 1
ATOM 1467 C C . LEU A 1 193 ? 0.984 3.454 -24.294 1.00 83.38 193 LEU A C 1
ATOM 1469 O O . LEU A 1 193 ? 1.304 2.572 -25.087 1.00 83.38 193 LEU A O 1
ATOM 1473 N N . PHE A 1 194 ? 1.772 4.506 -24.086 1.00 88.06 194 PHE A N 1
ATOM 1474 C CA . PHE A 1 194 ? 3.152 4.576 -24.571 1.00 88.06 194 PHE A CA 1
ATOM 1475 C C . PHE A 1 194 ? 4.075 5.038 -23.450 1.00 88.06 194 PHE A C 1
ATOM 1477 O O . PHE A 1 194 ? 3.641 5.755 -22.552 1.00 88.06 194 PHE A O 1
ATOM 1484 N N . THR A 1 195 ? 5.355 4.666 -23.507 1.00 90.62 195 THR A N 1
ATOM 1485 C CA . THR A 1 195 ? 6.345 5.159 -22.544 1.00 90.62 195 THR A CA 1
ATOM 1486 C C . THR A 1 195 ? 6.978 6.466 -23.042 1.00 90.62 195 THR A C 1
ATOM 1488 O O . THR A 1 195 ? 7.729 6.452 -24.022 1.00 90.62 195 THR A O 1
ATOM 1491 N N . PRO A 1 196 ? 6.684 7.630 -22.427 1.00 87.25 196 PRO A N 1
ATOM 1492 C CA . PRO A 1 196 ? 7.332 8.888 -22.804 1.00 87.25 196 PRO A CA 1
ATOM 1493 C C . PRO A 1 196 ? 8.815 8.919 -22.406 1.00 87.25 196 PRO A C 1
ATOM 1495 O O . PRO A 1 196 ? 9.612 9.604 -23.047 1.00 87.25 196 PRO A O 1
ATOM 1498 N N . TYR A 1 197 ? 9.190 8.152 -21.376 1.00 91.00 197 TYR A N 1
ATOM 1499 C CA . TYR A 1 197 ? 10.544 8.090 -20.835 1.00 91.00 197 TYR A CA 1
ATOM 1500 C C . TYR A 1 197 ? 10.948 6.628 -20.600 1.00 91.00 197 TYR A C 1
ATOM 1502 O O . TYR A 1 197 ? 10.721 6.102 -19.510 1.00 91.00 197 TYR A O 1
ATOM 1510 N N . PRO A 1 198 ? 11.608 5.980 -21.581 1.00 91.62 198 PRO A N 1
ATOM 1511 C CA . PRO A 1 198 ? 11.934 4.552 -21.521 1.00 91.62 198 PRO A CA 1
ATOM 1512 C C . PRO A 1 198 ? 12.830 4.129 -20.346 1.00 91.62 198 PRO A C 1
ATOM 1514 O O . PRO A 1 198 ? 12.967 2.941 -20.080 1.00 91.62 198 PRO A O 1
ATOM 1517 N N . HIS A 1 199 ? 13.457 5.077 -19.650 1.00 94.88 199 HIS A N 1
ATOM 1518 C CA . HIS A 1 199 ? 14.399 4.814 -18.559 1.00 94.88 199 HIS A CA 1
ATOM 1519 C C . HIS A 1 199 ? 13.861 5.221 -17.179 1.00 94.88 199 HIS A C 1
ATOM 1521 O O . HIS A 1 199 ? 14.629 5.278 -16.221 1.00 94.88 199 HIS A O 1
ATOM 1527 N N . ILE A 1 200 ? 12.567 5.541 -17.067 1.00 96.62 200 ILE A N 1
ATOM 1528 C CA . ILE A 1 200 ? 11.920 5.824 -15.783 1.00 96.62 200 ILE A CA 1
ATOM 1529 C C . ILE A 1 200 ? 10.973 4.674 -15.457 1.00 96.62 200 ILE A C 1
ATOM 1531 O O . ILE A 1 200 ? 10.048 4.387 -16.217 1.00 96.62 200 ILE A O 1
ATOM 1535 N N . PHE A 1 201 ? 11.205 4.052 -14.305 1.00 97.69 201 PHE A N 1
ATOM 1536 C CA . PHE A 1 201 ? 10.427 2.935 -13.787 1.00 97.69 201 PHE A CA 1
ATOM 1537 C C . PHE A 1 201 ? 9.768 3.334 -12.468 1.00 97.69 201 PHE A C 1
ATOM 1539 O O . PHE A 1 201 ? 10.352 4.097 -11.693 1.00 97.69 201 PHE A O 1
ATOM 1546 N N . VAL A 1 202 ? 8.562 2.830 -12.213 1.00 97.56 202 VAL A N 1
ATOM 1547 C CA . VAL A 1 202 ? 7.835 3.043 -10.953 1.00 97.56 202 VAL A CA 1
ATOM 1548 C C . VAL A 1 202 ? 7.334 1.703 -10.435 1.00 97.56 202 VAL A C 1
ATOM 1550 O O . VAL A 1 202 ? 6.801 0.900 -11.191 1.00 97.56 202 VAL A O 1
ATOM 1553 N N . ILE A 1 203 ? 7.529 1.479 -9.136 1.00 97.69 203 ILE A N 1
ATOM 1554 C CA . ILE A 1 203 ? 7.209 0.240 -8.420 1.00 97.69 203 ILE A CA 1
ATOM 1555 C C . ILE A 1 203 ? 6.583 0.575 -7.057 1.00 97.69 203 ILE A C 1
ATOM 1557 O O . ILE A 1 203 ? 6.624 1.724 -6.602 1.00 97.69 203 ILE A O 1
ATOM 1561 N N . GLY A 1 204 ? 6.063 -0.441 -6.378 1.00 95.69 204 GLY A N 1
ATOM 1562 C CA . GLY A 1 204 ? 5.472 -0.366 -5.047 1.00 95.69 204 GLY A CA 1
ATOM 1563 C C . GLY A 1 204 ? 4.193 0.466 -5.007 1.00 95.69 204 GLY A C 1
ATOM 1564 O O . GLY A 1 204 ? 3.487 0.607 -6.001 1.00 95.69 204 GLY A O 1
ATOM 1565 N N . ASP A 1 205 ? 3.933 1.074 -3.849 1.00 95.31 205 ASP A N 1
ATOM 1566 C CA . ASP A 1 205 ? 2.698 1.808 -3.527 1.00 95.31 205 ASP A CA 1
ATOM 1567 C C . ASP A 1 205 ? 2.401 3.024 -4.429 1.00 95.31 205 ASP A C 1
ATOM 1569 O O . ASP A 1 205 ? 1.372 3.682 -4.266 1.00 95.31 205 ASP A O 1
ATOM 1573 N N . ALA A 1 206 ? 3.311 3.377 -5.340 1.00 96.25 206 ALA A N 1
ATOM 1574 C CA . ALA A 1 206 ? 3.126 4.452 -6.306 1.00 96.25 206 ALA A CA 1
ATOM 1575 C C . ALA A 1 206 ? 2.586 3.968 -7.663 1.00 96.25 206 ALA A C 1
ATOM 1577 O O . ALA A 1 206 ? 2.027 4.784 -8.395 1.00 96.25 206 ALA A O 1
ATOM 1578 N N . ALA A 1 207 ? 2.752 2.690 -8.008 1.00 96.19 207 ALA A N 1
ATOM 1579 C CA . ALA A 1 207 ? 2.413 2.150 -9.322 1.00 96.19 207 ALA A CA 1
ATOM 1580 C C . ALA A 1 207 ? 0.960 1.658 -9.391 1.00 96.19 207 ALA A C 1
ATOM 1582 O O . ALA A 1 207 ? 0.483 0.980 -8.483 1.00 96.19 207 ALA A O 1
ATOM 1583 N N . ASP A 1 208 ? 0.285 1.927 -10.509 1.00 94.88 208 ASP A N 1
ATOM 1584 C CA . ASP A 1 208 ? -0.939 1.220 -10.898 1.00 94.88 208 ASP A CA 1
ATOM 1585 C C . ASP A 1 208 ? -0.562 -0.147 -11.489 1.00 94.88 208 ASP A C 1
ATOM 1587 O O . ASP A 1 208 ? -0.469 -0.336 -12.702 1.00 94.88 208 ASP A O 1
ATOM 1591 N N . ALA A 1 209 ? -0.224 -1.087 -10.608 1.00 93.62 209 ALA A N 1
ATOM 1592 C CA . ALA A 1 209 ? 0.422 -2.343 -10.971 1.00 93.62 209 ALA A CA 1
ATOM 1593 C C . ALA A 1 209 ? -0.583 -3.482 -11.224 1.00 93.62 209 ALA A C 1
ATOM 1595 O O . ALA A 1 209 ? -0.473 -4.553 -10.629 1.00 93.62 209 ALA A O 1
ATOM 1596 N N . PHE A 1 210 ? -1.551 -3.260 -12.121 1.00 92.44 210 PHE A N 1
ATOM 1597 C CA . PHE A 1 210 ? -2.435 -4.314 -12.656 1.00 92.44 210 PHE A CA 1
ATOM 1598 C C . PHE A 1 210 ? -3.254 -5.046 -11.581 1.00 92.44 210 PHE A C 1
ATOM 1600 O O . PHE A 1 210 ? -3.394 -6.259 -11.604 1.00 92.44 210 PHE A O 1
ATOM 1607 N N . GLY A 1 211 ? -3.762 -4.317 -10.584 1.00 90.00 211 GLY A N 1
ATOM 1608 C CA . GLY A 1 211 ? -4.544 -4.919 -9.497 1.00 90.00 211 GLY A CA 1
ATOM 1609 C C . GLY A 1 211 ? -3.711 -5.588 -8.397 1.00 90.00 211 GLY A C 1
ATOM 1610 O O . GLY A 1 211 ? -4.286 -6.106 -7.438 1.00 90.00 211 GLY A O 1
ATOM 1611 N N . ALA A 1 212 ? -2.375 -5.530 -8.468 1.00 91.69 212 ALA A N 1
ATOM 1612 C CA . ALA A 1 212 ? -1.522 -5.925 -7.354 1.00 91.69 212 ALA A CA 1
ATOM 1613 C C . ALA A 1 212 ? -1.862 -5.112 -6.095 1.00 91.69 212 ALA A C 1
ATOM 1615 O O . ALA A 1 212 ? -1.918 -3.882 -6.116 1.00 91.69 212 ALA A O 1
ATOM 1616 N N . ILE A 1 213 ? -2.056 -5.801 -4.970 1.00 90.12 213 ILE A N 1
ATOM 1617 C CA . ILE A 1 213 ? -2.252 -5.138 -3.679 1.00 90.12 213 ILE A CA 1
ATOM 1618 C C . ILE A 1 213 ? -0.963 -4.433 -3.235 1.00 90.12 213 ILE A C 1
ATOM 1620 O O . ILE A 1 213 ? 0.135 -4.963 -3.419 1.00 90.12 213 ILE A O 1
ATOM 1624 N N . ASN A 1 214 ? -1.089 -3.276 -2.583 1.00 90.25 214 ASN A N 1
ATOM 1625 C CA . ASN A 1 214 ? 0.049 -2.568 -1.988 1.00 90.25 214 ASN A CA 1
ATOM 1626 C C . ASN A 1 214 ? 0.609 -3.378 -0.810 1.00 90.25 214 ASN A C 1
ATOM 1628 O O . ASN A 1 214 ? 0.085 -3.337 0.306 1.00 90.25 214 ASN A O 1
ATOM 1632 N N . ALA A 1 215 ? 1.648 -4.162 -1.084 1.00 88.19 215 ALA A N 1
ATOM 1633 C CA . ALA A 1 215 ? 2.281 -5.062 -0.136 1.00 88.19 215 ALA A CA 1
ATOM 1634 C C . ALA A 1 215 ? 3.771 -5.212 -0.449 1.00 88.19 215 ALA A C 1
ATOM 1636 O O . ALA A 1 215 ? 4.189 -5.141 -1.606 1.00 88.19 215 ALA A O 1
ATOM 1637 N N . GLY A 1 216 ? 4.568 -5.489 0.587 1.00 88.06 216 GLY A N 1
ATOM 1638 C CA . GLY A 1 216 ? 6.022 -5.616 0.454 1.00 88.06 216 GLY A CA 1
ATOM 1639 C C . GLY A 1 216 ? 6.457 -6.665 -0.573 1.00 88.06 216 GLY A C 1
ATOM 1640 O O . GLY A 1 216 ? 7.370 -6.404 -1.348 1.00 88.06 216 GLY A O 1
ATOM 1641 N N . HIS A 1 217 ? 5.766 -7.809 -0.645 1.00 87.12 217 HIS A N 1
ATOM 1642 C CA . HIS A 1 217 ? 6.078 -8.853 -1.628 1.00 87.12 217 HIS A CA 1
ATOM 1643 C C . HIS A 1 217 ? 5.840 -8.384 -3.072 1.00 87.12 217 HIS A C 1
ATOM 1645 O O . HIS A 1 217 ? 6.664 -8.642 -3.940 1.00 87.12 217 HIS A O 1
ATOM 1651 N N . ASN A 1 218 ? 4.761 -7.640 -3.337 1.00 92.81 218 ASN A N 1
ATOM 1652 C CA . ASN A 1 218 ? 4.503 -7.100 -4.672 1.00 92.81 218 ASN A CA 1
ATOM 1653 C C . ASN A 1 218 ? 5.537 -6.040 -5.049 1.00 92.81 218 ASN A C 1
ATOM 1655 O O . ASN A 1 218 ? 6.094 -6.102 -6.140 1.00 92.81 218 ASN A O 1
ATOM 1659 N N . ALA A 1 219 ? 5.858 -5.126 -4.129 1.00 94.31 219 ALA A N 1
ATOM 1660 C CA . ALA A 1 219 ? 6.898 -4.126 -4.350 1.00 94.31 219 ALA A CA 1
ATOM 1661 C C . ALA A 1 219 ? 8.268 -4.765 -4.648 1.00 94.31 219 ALA A C 1
ATOM 1663 O O . ALA A 1 219 ? 8.996 -4.268 -5.507 1.00 94.31 219 ALA A O 1
ATOM 1664 N N . TYR A 1 220 ? 8.595 -5.878 -3.980 1.00 92.50 220 TYR A N 1
ATOM 1665 C CA . TYR A 1 220 ? 9.820 -6.640 -4.221 1.00 92.50 220 TYR A CA 1
ATOM 1666 C C . TYR A 1 220 ? 9.889 -7.170 -5.661 1.00 92.50 220 TYR A C 1
ATOM 1668 O O . TYR A 1 220 ? 10.826 -6.829 -6.381 1.00 92.50 220 TYR A O 1
ATOM 1676 N N . TYR A 1 221 ? 8.877 -7.916 -6.122 1.00 94.50 221 TYR A N 1
ATOM 1677 C CA . TYR A 1 221 ? 8.884 -8.487 -7.479 1.00 94.50 221 TYR A CA 1
ATOM 1678 C C . TYR A 1 221 ? 8.784 -7.432 -8.579 1.00 94.50 221 TYR A C 1
ATOM 1680 O O . TYR A 1 221 ? 9.418 -7.559 -9.624 1.00 94.50 221 TYR A O 1
ATOM 1688 N N . GLN A 1 222 ? 8.043 -6.348 -8.342 1.00 97.38 222 GLN A N 1
ATOM 1689 C CA . GLN A 1 222 ? 8.047 -5.199 -9.251 1.00 97.38 222 GLN A CA 1
ATOM 1690 C C . GLN A 1 222 ? 9.457 -4.602 -9.366 1.00 97.38 222 GLN A C 1
ATOM 1692 O O . GLN A 1 222 ? 9.903 -4.265 -10.464 1.00 97.38 222 GLN A O 1
ATOM 1697 N N . GLY A 1 223 ? 10.175 -4.500 -8.242 1.00 97.19 223 GLY A N 1
ATOM 1698 C CA . GLY A 1 223 ? 11.567 -4.059 -8.203 1.00 97.19 223 GLY A CA 1
ATOM 1699 C C . GLY A 1 223 ? 12.516 -4.987 -8.955 1.00 97.19 223 GLY A C 1
ATOM 1700 O O . GLY A 1 223 ? 13.374 -4.498 -9.688 1.00 97.19 223 GLY A O 1
ATOM 1701 N N . GLU A 1 224 ? 12.334 -6.300 -8.830 1.00 96.06 224 GLU A N 1
ATOM 1702 C CA . GLU A 1 224 ? 13.114 -7.301 -9.560 1.00 96.06 224 GLU A CA 1
ATOM 1703 C C . GLU A 1 224 ? 12.937 -7.158 -11.080 1.00 96.06 224 GLU A C 1
ATOM 1705 O O . GLU A 1 224 ? 13.926 -6.969 -11.796 1.00 96.06 224 GLU A O 1
ATOM 1710 N N . VAL A 1 225 ? 11.687 -7.114 -11.558 1.00 97.25 225 VAL A N 1
ATOM 1711 C CA . VAL A 1 225 ? 11.367 -6.911 -12.982 1.00 97.25 225 VAL A CA 1
ATOM 1712 C C . VAL A 1 225 ? 11.963 -5.598 -13.496 1.00 97.25 225 VAL A C 1
ATOM 1714 O O . VAL A 1 225 ? 12.610 -5.565 -14.547 1.00 97.25 225 VAL A O 1
ATOM 1717 N N . ALA A 1 226 ? 11.799 -4.501 -12.748 1.00 97.94 226 ALA A N 1
ATOM 1718 C CA . ALA A 1 226 ? 12.360 -3.206 -13.122 1.00 97.94 226 ALA A CA 1
ATOM 1719 C C . ALA A 1 226 ? 13.898 -3.250 -13.204 1.00 97.94 226 ALA A C 1
ATOM 1721 O O . ALA A 1 226 ? 14.477 -2.758 -14.175 1.00 97.94 226 ALA A O 1
ATOM 1722 N N . ALA A 1 227 ? 14.569 -3.870 -12.229 1.00 97.38 227 ALA A N 1
ATOM 1723 C CA . ALA A 1 227 ? 16.025 -3.987 -12.197 1.00 97.38 227 ALA A CA 1
ATOM 1724 C C . ALA A 1 227 ? 16.561 -4.806 -13.380 1.00 97.38 227 ALA A C 1
ATOM 1726 O O . ALA A 1 227 ? 17.488 -4.369 -14.071 1.00 97.38 227 ALA A O 1
ATOM 1727 N N . GLN A 1 228 ? 15.953 -5.956 -13.667 1.00 96.12 228 GLN A N 1
ATOM 1728 C CA . GLN A 1 228 ? 16.344 -6.790 -14.802 1.00 96.12 228 GLN A CA 1
ATOM 1729 C C . GLN A 1 228 ? 16.104 -6.061 -16.134 1.00 96.12 228 GLN A C 1
ATOM 1731 O O . GLN A 1 228 ? 16.956 -6.100 -17.026 1.00 96.12 228 GLN A O 1
ATOM 1736 N N . ASN A 1 229 ? 15.004 -5.312 -16.257 1.00 96.62 229 ASN A N 1
ATOM 1737 C CA . ASN A 1 229 ? 14.722 -4.496 -17.438 1.00 96.62 229 ASN A CA 1
ATOM 1738 C C . ASN A 1 229 ? 15.721 -3.350 -17.625 1.00 96.62 229 ASN A C 1
ATOM 1740 O O . ASN A 1 229 ? 16.149 -3.102 -18.753 1.00 96.62 229 ASN A O 1
ATOM 1744 N N . ILE A 1 230 ? 16.170 -2.704 -16.546 1.00 96.50 230 ILE A N 1
ATOM 1745 C CA . ILE A 1 230 ? 17.263 -1.721 -16.603 1.00 96.50 230 ILE A CA 1
ATOM 1746 C C . ILE A 1 230 ? 18.542 -2.375 -17.145 1.00 96.50 230 ILE A C 1
ATOM 1748 O O . ILE A 1 230 ? 19.176 -1.825 -18.049 1.00 96.50 230 ILE A O 1
ATOM 1752 N N . VAL A 1 231 ? 18.904 -3.565 -16.655 1.00 95.19 231 VAL A N 1
ATOM 1753 C CA . VAL A 1 231 ? 20.087 -4.303 -17.132 1.00 95.19 231 VAL A CA 1
ATOM 1754 C C . VAL A 1 231 ? 19.964 -4.666 -18.616 1.00 95.19 231 VAL A C 1
ATOM 1756 O O . VAL A 1 231 ? 20.927 -4.480 -19.364 1.00 95.19 231 VAL A O 1
ATOM 1759 N N . ARG A 1 232 ? 18.793 -5.134 -19.068 1.00 93.62 232 ARG A N 1
ATOM 1760 C CA . ARG A 1 232 ? 18.525 -5.430 -20.489 1.00 93.62 232 ARG A CA 1
ATOM 1761 C C . ARG A 1 232 ? 18.665 -4.181 -21.361 1.00 93.62 232 ARG A C 1
ATOM 1763 O O . ARG A 1 232 ? 19.321 -4.234 -22.398 1.00 93.62 232 ARG A O 1
ATOM 1770 N N . LEU A 1 233 ? 18.131 -3.035 -20.929 1.00 92.62 233 LEU A N 1
ATOM 1771 C CA . LEU A 1 233 ? 18.294 -1.764 -21.649 1.00 92.62 233 LEU A CA 1
ATOM 1772 C C . LEU A 1 233 ? 19.769 -1.347 -21.766 1.00 92.62 233 LEU A C 1
ATOM 1774 O O . LEU A 1 233 ? 20.209 -0.990 -22.856 1.00 92.62 233 LEU A O 1
ATOM 1778 N N . ILE A 1 234 ? 20.552 -1.468 -20.689 1.00 92.81 234 ILE A N 1
ATOM 1779 C CA . ILE A 1 234 ? 21.992 -1.160 -20.710 1.00 92.81 234 ILE A CA 1
ATOM 1780 C C . ILE A 1 234 ? 22.743 -2.082 -21.682 1.00 92.81 234 ILE A C 1
ATOM 1782 O O . ILE A 1 234 ? 23.565 -1.609 -22.468 1.00 92.81 234 ILE A O 1
ATOM 1786 N N . LYS A 1 235 ? 22.464 -3.392 -21.656 1.00 89.12 235 LYS A N 1
ATOM 1787 C CA . LYS A 1 235 ? 23.083 -4.362 -22.575 1.00 89.12 235 LYS A CA 1
ATOM 1788 C C . LYS A 1 235 ? 22.769 -4.028 -24.032 1.00 89.12 235 LYS A C 1
ATOM 1790 O O . LYS A 1 235 ? 23.693 -3.955 -24.840 1.00 89.12 235 LYS A O 1
ATOM 1795 N N . ARG A 1 236 ? 21.501 -3.738 -24.344 1.00 87.19 236 ARG A N 1
ATOM 1796 C CA . ARG A 1 236 ? 21.067 -3.304 -25.681 1.00 87.19 236 ARG A CA 1
ATOM 1797 C C . ARG A 1 236 ? 21.822 -2.060 -26.144 1.00 87.19 236 ARG A C 1
ATOM 1799 O O . ARG A 1 236 ? 22.320 -2.041 -27.268 1.00 87.19 236 ARG A O 1
ATOM 1806 N N . ASP A 1 237 ? 21.962 -1.052 -25.285 1.00 86.38 237 ASP A N 1
ATOM 1807 C CA . ASP A 1 237 ? 22.689 0.177 -25.621 1.00 86.38 237 ASP A CA 1
ATOM 1808 C C . ASP A 1 237 ? 24.177 -0.096 -25.901 1.00 86.38 237 ASP A C 1
ATOM 1810 O O . ASP A 1 237 ? 24.724 0.399 -26.889 1.00 86.38 237 ASP A O 1
ATOM 1814 N N . ILE A 1 238 ? 24.833 -0.945 -25.101 1.00 85.81 238 ILE A N 1
ATOM 1815 C CA . ILE A 1 238 ? 26.237 -1.343 -25.309 1.00 85.81 238 ILE A CA 1
ATOM 1816 C C . ILE A 1 238 ? 26.403 -2.136 -26.614 1.00 85.81 238 ILE A C 1
ATOM 1818 O O . ILE A 1 238 ? 27.323 -1.859 -27.393 1.00 85.81 238 ILE A O 1
ATOM 1822 N N . CYS A 1 239 ? 25.512 -3.093 -26.882 1.00 79.06 239 CYS A N 1
ATOM 1823 C CA . CYS A 1 239 ? 25.523 -3.892 -28.105 1.00 79.06 239 CYS A CA 1
ATOM 1824 C C . CYS A 1 239 ? 25.284 -3.025 -29.346 1.00 79.06 239 CYS A C 1
ATOM 1826 O O . CYS A 1 239 ? 26.006 -3.184 -30.331 1.00 79.06 239 CYS A O 1
ATOM 1828 N N . ASN A 1 240 ? 24.359 -2.061 -29.285 1.00 75.75 240 ASN A N 1
ATOM 1829 C CA . ASN A 1 240 ? 24.100 -1.094 -30.357 1.00 75.75 240 ASN A CA 1
ATOM 1830 C C . ASN A 1 240 ? 25.318 -0.199 -30.654 1.00 75.75 240 ASN A C 1
ATOM 1832 O O . ASN A 1 240 ? 25.520 0.216 -31.795 1.00 75.75 240 ASN A O 1
ATOM 1836 N N . ILE A 1 241 ? 26.160 0.082 -29.652 1.00 69.12 241 ILE A N 1
ATOM 1837 C CA . ILE A 1 241 ? 27.420 0.821 -29.832 1.00 69.12 241 ILE A CA 1
ATOM 1838 C C . ILE A 1 241 ? 28.501 -0.067 -30.482 1.00 69.12 241 ILE A C 1
ATOM 1840 O O . ILE A 1 241 ? 29.270 0.412 -31.319 1.00 69.12 241 ILE A O 1
ATOM 1844 N N . HIS A 1 242 ? 28.568 -1.356 -30.126 1.00 64.00 242 HIS A N 1
ATOM 1845 C CA . HIS A 1 242 ? 29.592 -2.292 -30.618 1.00 64.00 242 HIS A CA 1
ATOM 1846 C C . HIS A 1 242 ? 29.281 -2.936 -31.984 1.00 64.00 242 HIS A C 1
ATOM 1848 O O . HIS A 1 242 ? 30.212 -3.317 -32.694 1.00 64.00 242 HIS A O 1
ATOM 1854 N N . THR A 1 243 ? 28.020 -2.980 -32.427 1.00 56.34 243 THR A N 1
ATOM 1855 C CA . THR A 1 243 ? 27.592 -3.580 -33.716 1.00 56.34 243 THR A CA 1
ATOM 1856 C C . THR A 1 243 ? 27.945 -2.756 -34.965 1.00 56.34 243 THR A C 1
ATOM 1858 O O . THR A 1 243 ? 27.372 -2.944 -36.037 1.00 56.34 243 THR A O 1
ATOM 1861 N N . THR A 1 244 ? 28.967 -1.897 -34.894 1.00 54.34 244 THR A N 1
ATOM 1862 C CA . THR A 1 244 ? 29.653 -1.447 -36.118 1.00 54.34 244 THR A CA 1
ATOM 1863 C C . THR A 1 244 ? 30.588 -2.509 -36.694 1.00 54.34 244 THR A C 1
ATOM 1865 O O . THR A 1 244 ? 30.955 -2.381 -37.858 1.00 54.34 244 THR A O 1
ATOM 1868 N N . ASN A 1 245 ? 30.937 -3.575 -35.959 1.00 53.19 245 ASN A N 1
ATOM 1869 C CA . ASN A 1 245 ? 31.646 -4.733 -36.509 1.00 53.19 245 ASN A CA 1
ATOM 1870 C C . ASN A 1 245 ? 31.299 -6.018 -35.735 1.00 53.19 245 ASN A C 1
ATOM 1872 O O . ASN A 1 245 ? 31.383 -6.030 -34.515 1.00 53.19 245 ASN A O 1
ATOM 1876 N N . VAL A 1 246 ? 31.053 -7.101 -36.480 1.00 55.31 246 VAL A N 1
ATOM 1877 C CA . VAL A 1 246 ? 30.779 -8.493 -36.060 1.00 55.31 246 VAL A CA 1
ATOM 1878 C C . VAL A 1 246 ? 29.289 -8.840 -35.923 1.00 55.31 246 VAL A C 1
ATOM 1880 O O . VAL A 1 246 ? 28.571 -8.357 -35.057 1.00 55.31 246 VAL A O 1
ATOM 1883 N N . ILE A 1 247 ? 28.854 -9.690 -36.858 1.00 55.94 247 ILE A N 1
ATOM 1884 C CA . ILE A 1 247 ? 27.589 -10.422 -36.868 1.00 55.94 247 ILE A CA 1
ATOM 1885 C C . ILE A 1 247 ? 27.893 -11.735 -36.145 1.00 55.94 247 ILE A C 1
ATOM 1887 O O . ILE A 1 247 ? 28.532 -12.597 -36.743 1.00 55.94 247 ILE A O 1
ATOM 1891 N N . ASP A 1 248 ? 27.484 -11.862 -34.886 1.00 54.31 248 ASP A N 1
ATOM 1892 C CA . ASP A 1 248 ? 27.346 -13.166 -34.238 1.00 54.31 248 ASP A CA 1
ATOM 1893 C C . ASP A 1 248 ? 25.849 -13.444 -34.055 1.00 54.31 248 ASP A C 1
ATOM 1895 O O . ASP A 1 248 ? 25.096 -12.627 -33.529 1.00 54.31 248 ASP A O 1
ATOM 1899 N N . ASP A 1 249 ? 25.430 -14.591 -34.586 1.00 50.16 249 ASP A N 1
ATOM 1900 C CA . ASP A 1 249 ? 24.053 -15.060 -34.794 1.00 50.16 249 ASP A CA 1
ATOM 1901 C C . ASP A 1 249 ? 23.358 -15.557 -33.505 1.00 50.16 249 ASP A C 1
ATOM 1903 O O . ASP A 1 249 ? 22.385 -16.312 -33.566 1.00 50.16 249 ASP A O 1
ATOM 1907 N N . GLU A 1 250 ? 23.812 -15.143 -32.319 1.00 56.78 250 GLU A N 1
ATOM 1908 C CA . GLU A 1 250 ? 23.030 -15.332 -31.095 1.00 56.78 250 GLU A CA 1
ATOM 1909 C C . GLU A 1 250 ? 22.062 -14.160 -30.961 1.00 56.78 250 GLU A C 1
ATOM 1911 O O . GLU A 1 250 ? 22.381 -13.098 -30.429 1.00 56.78 250 GLU A O 1
ATOM 1916 N N . LYS A 1 251 ? 20.847 -14.360 -31.488 1.00 52.47 251 LYS A N 1
ATOM 1917 C CA . LYS A 1 251 ? 19.678 -13.559 -31.123 1.00 52.47 251 LYS A CA 1
ATOM 1918 C C . LYS A 1 251 ? 19.574 -13.549 -29.601 1.00 52.47 251 LYS A C 1
ATOM 1920 O O . LYS A 1 251 ? 19.035 -14.481 -29.012 1.00 52.47 251 LYS A O 1
ATOM 1925 N N . ILE A 1 252 ? 20.054 -12.485 -28.976 1.00 56.28 252 ILE A N 1
ATOM 1926 C CA . ILE A 1 252 ? 19.608 -12.146 -27.639 1.00 56.28 252 ILE A CA 1
ATOM 1927 C C . ILE A 1 252 ? 18.125 -11.803 -27.823 1.00 56.28 252 ILE A C 1
ATOM 1929 O O . ILE A 1 252 ? 17.788 -10.760 -28.386 1.00 56.28 252 ILE A O 1
ATOM 1933 N N . GLU A 1 253 ? 17.234 -12.734 -27.474 1.00 55.84 253 GLU A N 1
ATOM 1934 C CA . GLU A 1 253 ? 15.815 -12.446 -27.244 1.00 55.84 253 GLU A CA 1
ATOM 1935 C C . GLU A 1 253 ? 15.756 -11.520 -26.037 1.00 55.84 253 GLU A C 1
ATOM 1937 O O . GLU A 1 253 ? 15.565 -11.920 -24.896 1.00 55.84 253 GLU A O 1
ATOM 1942 N N . ASP A 1 254 ? 16.059 -10.256 -26.294 1.00 69.50 254 ASP A N 1
ATOM 1943 C CA . ASP A 1 254 ? 16.358 -9.297 -25.247 1.00 69.50 254 ASP A CA 1
ATOM 1944 C C . ASP A 1 254 ? 15.081 -8.610 -24.774 1.00 69.50 254 ASP A C 1
ATOM 1946 O O . ASP A 1 254 ? 15.161 -7.495 -24.274 1.00 69.50 254 ASP A O 1
ATOM 1950 N N . GLU A 1 255 ? 13.900 -9.192 -25.025 1.00 89.38 255 GLU A N 1
ATOM 1951 C CA . GLU A 1 255 ? 12.594 -8.619 -24.691 1.00 89.38 255 GLU A CA 1
ATOM 1952 C C . GLU A 1 255 ? 12.530 -8.211 -23.216 1.00 89.38 255 GLU A C 1
ATOM 1954 O O . GLU A 1 255 ? 13.130 -8.833 -22.339 1.00 89.38 255 GLU A O 1
ATOM 1959 N N . LEU A 1 256 ? 11.856 -7.087 -22.959 1.00 93.25 256 LEU A N 1
ATOM 1960 C CA . LEU A 1 256 ? 11.679 -6.633 -21.588 1.00 93.25 256 LEU A CA 1
ATOM 1961 C C . LEU A 1 256 ? 10.691 -7.563 -20.898 1.00 93.25 256 LEU A C 1
ATOM 1963 O O . LEU A 1 256 ? 9.683 -7.963 -21.472 1.00 93.25 256 LEU A O 1
ATOM 1967 N N . GLU A 1 257 ? 10.994 -7.872 -19.653 1.00 94.75 257 GLU A N 1
ATOM 1968 C CA . GLU A 1 257 ? 10.195 -8.740 -18.818 1.00 94.75 257 GLU A CA 1
ATOM 1969 C C . GLU A 1 257 ? 8.938 -8.033 -18.334 1.00 94.75 257 GLU A C 1
ATOM 1971 O O . GLU A 1 257 ? 8.938 -6.818 -18.104 1.00 94.75 257 GLU A O 1
ATOM 1976 N N . LEU A 1 258 ? 7.868 -8.811 -18.210 1.00 95.50 258 LEU A N 1
ATOM 1977 C CA . LEU A 1 258 ? 6.539 -8.332 -17.878 1.00 95.50 258 LEU A CA 1
ATOM 1978 C C . LEU A 1 258 ? 6.184 -8.767 -16.460 1.00 95.50 258 LEU A C 1
ATOM 1980 O O . LEU A 1 258 ? 6.195 -9.950 -16.132 1.00 95.50 258 LEU A O 1
ATOM 1984 N N . TYR A 1 259 ? 5.820 -7.801 -15.630 1.00 96.06 259 TYR A N 1
ATOM 1985 C CA . TYR A 1 259 ? 5.288 -8.037 -14.304 1.00 96.06 259 TYR A CA 1
ATOM 1986 C C . TYR A 1 259 ? 3.882 -8.639 -14.384 1.00 96.06 259 TYR A C 1
ATOM 1988 O O . TYR A 1 259 ? 2.995 -8.133 -15.085 1.00 96.06 259 TYR A O 1
ATOM 1996 N N . THR A 1 260 ? 3.688 -9.696 -13.601 1.00 94.19 260 THR A N 1
ATOM 1997 C CA . THR A 1 260 ? 2.387 -10.309 -13.344 1.00 94.19 260 THR A CA 1
ATOM 1998 C C . THR A 1 260 ? 2.143 -10.276 -11.836 1.00 94.19 260 THR A C 1
ATOM 2000 O O . THR A 1 260 ? 2.982 -10.777 -11.084 1.00 94.19 260 THR A O 1
ATOM 2003 N N . PRO A 1 261 ? 1.041 -9.667 -11.369 1.00 91.75 261 PRO A N 1
ATOM 2004 C CA . PRO A 1 261 ? 0.664 -9.701 -9.963 1.00 91.75 261 PRO A CA 1
ATOM 2005 C C . PRO A 1 261 ? 0.548 -11.134 -9.450 1.00 91.75 261 PRO A C 1
ATOM 2007 O O . PRO A 1 261 ? -0.074 -11.985 -10.084 1.00 91.75 261 PRO A O 1
ATOM 2010 N N . ASN A 1 262 ? 1.115 -11.393 -8.274 1.00 85.44 262 ASN A N 1
ATOM 2011 C CA . ASN A 1 262 ? 0.906 -12.668 -7.603 1.00 85.44 262 ASN A CA 1
ATOM 2012 C C . ASN A 1 262 ? -0.517 -12.749 -7.031 1.00 85.44 262 ASN A C 1
ATOM 2014 O O . ASN A 1 262 ? -1.118 -11.711 -6.725 1.00 85.44 262 ASN A O 1
ATOM 2018 N N . PRO A 1 263 ? -1.045 -13.969 -6.815 1.00 85.31 263 PRO A N 1
ATOM 2019 C CA . PRO A 1 263 ? -2.291 -14.152 -6.089 1.00 85.31 263 PRO A CA 1
ATOM 2020 C C . PRO A 1 263 ? -2.268 -13.411 -4.743 1.00 85.31 263 PRO A C 1
ATOM 2022 O O . PRO A 1 263 ? -1.221 -13.376 -4.084 1.00 85.31 263 PRO A O 1
ATOM 2025 N N . PRO A 1 264 ? -3.401 -12.841 -4.295 1.00 81.56 264 PRO A N 1
ATOM 2026 C CA . PRO A 1 264 ? -3.462 -12.144 -3.020 1.00 81.56 264 PRO A CA 1
ATOM 2027 C C . PRO A 1 264 ? -2.958 -13.018 -1.869 1.00 81.56 264 PRO A C 1
ATOM 2029 O O . PRO A 1 264 ? -3.469 -14.109 -1.617 1.00 81.56 264 PRO A O 1
ATOM 2032 N N . ALA A 1 265 ? -1.966 -12.501 -1.149 1.00 85.62 265 ALA A N 1
ATOM 2033 C CA . ALA A 1 265 ? -1.422 -13.113 0.050 1.00 85.62 265 ALA A CA 1
ATOM 2034 C C . ALA A 1 265 ? -1.438 -12.096 1.189 1.00 85.62 265 ALA A C 1
ATOM 2036 O O . ALA A 1 265 ? -1.009 -10.947 1.035 1.00 85.62 265 ALA A O 1
ATOM 2037 N N . ILE A 1 266 ? -1.929 -12.515 2.351 1.00 86.62 266 ILE A N 1
ATOM 2038 C CA . ILE A 1 266 ? -2.022 -11.654 3.527 1.00 86.62 266 ILE A CA 1
ATOM 2039 C C . ILE A 1 266 ? -1.636 -12.426 4.784 1.00 86.62 266 ILE A C 1
ATOM 2041 O O . ILE A 1 266 ? -2.022 -13.575 4.986 1.00 86.62 266 ILE A O 1
ATOM 2045 N N . LYS A 1 267 ? -0.883 -11.764 5.662 1.00 88.69 267 LYS A N 1
ATOM 2046 C CA . LYS A 1 267 ? -0.547 -12.237 7.003 1.00 88.69 267 LYS A CA 1
ATOM 2047 C C . LYS A 1 267 ? -0.928 -11.156 8.004 1.00 88.69 267 LYS A C 1
ATOM 2049 O O . LYS A 1 267 ? -0.571 -9.993 7.836 1.00 88.69 267 LYS A O 1
ATOM 2054 N N . VAL A 1 268 ? -1.655 -11.543 9.043 1.00 89.69 268 VAL A N 1
ATOM 2055 C CA . VAL A 1 268 ? -2.072 -10.661 10.134 1.00 89.69 268 VAL A CA 1
ATOM 2056 C C . VAL A 1 268 ? -1.477 -11.189 11.428 1.00 89.69 268 VAL A C 1
ATOM 2058 O O . VAL A 1 268 ? -1.837 -12.274 11.888 1.00 89.69 268 VAL A O 1
ATOM 2061 N N . SER A 1 269 ? -0.570 -10.415 12.018 1.00 89.81 269 SER A N 1
ATOM 2062 C CA . SER A 1 269 ? -0.037 -10.682 13.354 1.00 89.81 269 SER A CA 1
ATOM 2063 C C . SER A 1 269 ? -1.086 -10.352 14.418 1.00 89.81 269 SER A C 1
ATOM 2065 O O . SER A 1 269 ? -1.750 -9.317 14.366 1.00 89.81 269 SER A O 1
ATOM 2067 N N . LEU A 1 270 ? -1.250 -11.247 15.386 1.00 89.88 270 LEU A N 1
ATOM 2068 C CA . LEU A 1 270 ? -2.277 -11.224 16.428 1.00 89.88 270 LEU A CA 1
ATOM 2069 C C . LEU A 1 270 ? -1.616 -11.343 17.805 1.00 89.88 270 LEU A C 1
ATOM 2071 O O . LEU A 1 270 ? -1.887 -12.264 18.574 1.00 89.88 270 LEU A O 1
ATOM 2075 N N . GLY A 1 271 ? -0.715 -10.406 18.086 1.00 85.38 271 GLY A N 1
ATOM 2076 C CA . GLY A 1 271 ? 0.204 -10.454 19.219 1.00 85.38 271 GLY A CA 1
ATOM 2077 C C . GLY A 1 271 ? 1.650 -10.536 18.737 1.00 85.38 271 GLY A C 1
ATOM 2078 O O . GLY A 1 271 ? 1.945 -10.136 17.614 1.00 85.38 271 GLY A O 1
ATOM 2079 N N . LEU A 1 272 ? 2.538 -11.027 19.604 1.00 84.50 272 LEU A N 1
ATOM 2080 C CA . LEU A 1 272 ? 3.969 -11.151 19.305 1.00 84.50 272 LEU A CA 1
ATOM 2081 C C . LEU A 1 272 ? 4.279 -12.419 18.499 1.00 84.50 272 LEU A C 1
ATOM 2083 O O . LEU A 1 272 ? 4.966 -12.352 17.491 1.00 84.50 272 LEU A O 1
ATOM 2087 N N . THR A 1 273 ? 3.729 -13.557 18.919 1.00 88.75 273 THR A N 1
ATOM 2088 C CA . THR A 1 273 ? 4.064 -14.877 18.362 1.00 88.75 273 THR A CA 1
ATOM 2089 C C . THR A 1 273 ? 3.018 -15.380 17.369 1.00 88.75 273 THR A C 1
ATOM 2091 O O . THR A 1 273 ? 3.326 -16.080 16.408 1.00 88.75 273 THR A O 1
ATOM 2094 N N . LYS A 1 274 ? 1.757 -14.992 17.574 1.00 89.94 274 LYS A N 1
ATOM 2095 C CA . LYS A 1 274 ? 0.629 -15.533 16.823 1.00 89.94 274 LYS A CA 1
ATOM 2096 C C . LYS A 1 274 ? 0.359 -14.761 15.542 1.00 89.94 274 LYS A C 1
ATOM 2098 O O . LYS A 1 274 ? 0.307 -13.532 15.543 1.00 89.94 274 LYS A O 1
ATOM 2103 N N . SER A 1 275 ? 0.055 -15.477 14.465 1.00 91.75 275 SER A N 1
ATOM 2104 C CA . SER A 1 275 ? -0.431 -14.895 13.215 1.00 91.75 275 SER A CA 1
ATOM 2105 C C . SER A 1 275 ? -1.489 -15.767 12.535 1.00 91.75 275 SER A C 1
ATOM 2107 O O . SER A 1 275 ? -1.578 -16.973 12.763 1.00 91.75 275 SER A O 1
ATOM 2109 N N . VAL A 1 276 ? -2.323 -15.142 11.708 1.00 92.50 276 VAL A N 1
ATOM 2110 C CA . VAL A 1 276 ? -3.220 -15.818 10.759 1.00 92.50 276 VAL A CA 1
ATOM 2111 C C . VAL A 1 276 ? -2.788 -15.387 9.368 1.00 92.50 276 VAL A C 1
ATOM 2113 O O . VAL A 1 276 ? -2.538 -14.201 9.146 1.00 92.50 276 VAL A O 1
ATOM 2116 N N . TYR A 1 277 ? -2.721 -16.320 8.431 1.00 91.25 277 TYR A N 1
ATOM 2117 C CA . TYR A 1 277 ? -2.367 -16.026 7.051 1.00 91.25 277 TYR A CA 1
ATOM 2118 C C . TYR A 1 277 ? -3.372 -16.631 6.076 1.00 91.25 277 TYR A C 1
ATOM 2120 O O . TYR A 1 277 ? -4.082 -17.586 6.396 1.00 91.25 277 TYR A O 1
ATOM 2128 N N . GLU A 1 278 ? -3.421 -16.046 4.889 1.00 89.88 278 GLU A N 1
ATOM 2129 C CA . GLU A 1 278 ? -4.072 -16.590 3.709 1.00 89.88 278 GLU A CA 1
ATOM 2130 C C . GLU A 1 278 ? -3.089 -16.476 2.545 1.00 89.88 278 GLU A C 1
ATOM 2132 O O . GLU A 1 278 ? -2.630 -15.377 2.227 1.00 89.88 278 GLU A O 1
ATOM 2137 N N . ILE A 1 279 ? -2.712 -17.618 1.971 1.00 87.94 279 ILE A N 1
ATOM 2138 C CA . ILE A 1 279 ? -1.762 -17.717 0.857 1.00 87.94 279 ILE A CA 1
ATOM 2139 C C . ILE A 1 279 ? -2.329 -18.735 -0.126 1.00 87.94 279 ILE A C 1
ATOM 2141 O O . ILE A 1 279 ? -2.651 -19.855 0.270 1.00 87.94 279 ILE A O 1
ATOM 2145 N N . ASN A 1 280 ? -2.475 -18.350 -1.397 1.00 85.50 280 ASN A N 1
ATOM 2146 C CA . ASN A 1 280 ? -3.014 -19.213 -2.458 1.00 85.50 280 ASN A CA 1
ATOM 2147 C C . ASN A 1 280 ? -4.358 -19.873 -2.077 1.00 85.50 280 ASN A C 1
ATOM 2149 O O . ASN A 1 280 ? -4.579 -21.057 -2.319 1.00 85.50 280 ASN A O 1
ATOM 2153 N N . GLY A 1 281 ? -5.239 -19.117 -1.410 1.00 84.56 281 GLY A N 1
ATOM 2154 C CA . GLY A 1 281 ? -6.550 -19.588 -0.942 1.00 84.56 281 GLY A CA 1
ATOM 2155 C C . GLY A 1 281 ? -6.519 -20.497 0.295 1.00 84.56 281 GLY A C 1
ATOM 2156 O O . GLY A 1 281 ? -7.574 -20.865 0.816 1.00 84.56 281 GLY A O 1
ATOM 2157 N N . VAL A 1 282 ? -5.335 -20.842 0.807 1.00 88.62 282 VAL A N 1
ATOM 2158 C CA . VAL A 1 282 ? -5.175 -21.644 2.023 1.00 88.62 282 VAL A CA 1
ATOM 2159 C C . VAL A 1 282 ? -5.074 -20.724 3.231 1.00 88.62 282 VAL A C 1
ATOM 2161 O O . VAL A 1 282 ? -4.202 -19.861 3.303 1.00 88.62 282 VAL A O 1
ATOM 2164 N N . ILE A 1 283 ? -5.964 -20.934 4.202 1.00 90.38 283 ILE A N 1
ATOM 2165 C CA . ILE A 1 283 ? -6.000 -20.182 5.458 1.00 90.38 283 ILE A CA 1
ATOM 2166 C C . ILE A 1 283 ? -5.322 -21.011 6.544 1.00 90.38 283 ILE A C 1
ATOM 2168 O O . ILE A 1 283 ? -5.759 -22.127 6.824 1.00 90.38 283 ILE A O 1
ATOM 2172 N N . GLY A 1 284 ? -4.317 -20.438 7.202 1.00 91.06 284 GLY A N 1
ATOM 2173 C CA . GLY A 1 284 ? -3.596 -21.087 8.293 1.00 91.06 284 GLY A CA 1
ATOM 2174 C C . GLY A 1 284 ? -3.336 -20.156 9.471 1.00 91.06 284 GLY A C 1
ATOM 2175 O O . GLY A 1 284 ? -3.602 -18.951 9.430 1.00 91.06 284 GLY A O 1
ATOM 2176 N N . THR A 1 285 ? -2.827 -20.734 10.555 1.00 91.81 285 THR A N 1
ATOM 2177 C CA . THR A 1 285 ? -2.414 -20.002 11.755 1.00 91.81 285 THR A CA 1
ATOM 2178 C C . THR A 1 285 ? -1.041 -20.465 12.192 1.00 91.81 285 THR A C 1
ATOM 2180 O O . THR A 1 285 ? -0.789 -21.666 12.164 1.00 91.81 285 THR A O 1
ATOM 2183 N N . LYS A 1 286 ? -0.205 -19.537 12.652 1.00 91.31 286 LYS A N 1
ATOM 2184 C CA . LYS A 1 286 ? 1.105 -19.837 13.235 1.00 91.31 286 LYS A CA 1
ATOM 2185 C C . LYS A 1 286 ? 1.221 -19.233 14.629 1.00 91.31 286 LYS A C 1
ATOM 2187 O O . LYS A 1 286 ? 0.546 -18.240 14.917 1.00 91.31 286 LYS A O 1
ATOM 2192 N N . ASP A 1 287 ? 2.046 -19.835 15.474 1.00 91.81 287 ASP A N 1
ATOM 2193 C CA . ASP A 1 287 ? 2.383 -19.342 16.818 1.00 91.81 287 ASP A CA 1
ATOM 2194 C C . ASP A 1 287 ? 3.896 -19.454 17.068 1.00 91.81 287 ASP A C 1
ATOM 2196 O O . ASP A 1 287 ? 4.354 -19.929 18.102 1.00 91.81 287 ASP A O 1
ATOM 2200 N N . ASP A 1 288 ? 4.661 -19.067 16.051 1.00 88.44 288 ASP A N 1
ATOM 2201 C CA . ASP A 1 288 ? 6.112 -19.209 15.912 1.00 88.44 288 ASP A CA 1
ATOM 2202 C C . ASP A 1 288 ? 6.838 -17.855 15.825 1.00 88.44 288 ASP A C 1
ATOM 2204 O O . ASP A 1 288 ? 8.042 -17.802 15.589 1.00 88.44 288 ASP A O 1
ATOM 2208 N N . GLY A 1 289 ? 6.114 -16.743 15.981 1.00 83.44 289 GLY A N 1
ATOM 2209 C CA . GLY A 1 289 ? 6.673 -15.408 15.794 1.00 83.44 289 GLY A CA 1
ATOM 2210 C C . GLY A 1 289 ? 7.769 -15.068 16.805 1.00 83.44 289 GLY A C 1
ATOM 2211 O O . GLY A 1 289 ? 7.656 -15.366 17.996 1.00 83.44 289 GLY A O 1
ATOM 2212 N N . ASN A 1 290 ? 8.810 -14.392 16.323 1.00 84.19 290 ASN A N 1
ATOM 2213 C CA . ASN A 1 290 ? 9.921 -13.927 17.141 1.00 84.19 290 ASN A CA 1
ATOM 2214 C C . ASN A 1 290 ? 9.592 -12.588 17.832 1.00 84.19 290 ASN A C 1
ATOM 2216 O O . ASN A 1 290 ? 8.868 -11.749 17.292 1.00 84.19 290 ASN A O 1
ATOM 2220 N N . GLY A 1 291 ? 10.121 -12.368 19.039 1.00 81.69 291 GLY A N 1
ATOM 2221 C CA . GLY A 1 291 ? 9.815 -11.185 19.852 1.00 81.69 291 GLY A CA 1
ATOM 2222 C C . GLY A 1 291 ? 10.306 -9.867 19.245 1.00 81.69 291 GLY A C 1
ATOM 2223 O O . GLY A 1 291 ? 9.688 -8.825 19.467 1.00 81.69 291 GLY A O 1
ATOM 2224 N N . ASP A 1 292 ? 11.384 -9.915 18.465 1.00 80.25 292 ASP A N 1
ATOM 2225 C CA . ASP A 1 292 ? 11.945 -8.783 17.722 1.00 80.25 292 ASP A CA 1
ATOM 2226 C C . ASP A 1 292 ? 11.408 -8.687 16.281 1.00 80.25 292 ASP A C 1
ATOM 2228 O O . ASP A 1 292 ? 11.771 -7.762 15.552 1.00 80.25 292 ASP A O 1
ATOM 2232 N N . LEU A 1 293 ? 10.537 -9.626 15.882 1.00 76.31 293 LEU A N 1
ATOM 2233 C CA . LEU A 1 293 ? 10.008 -9.781 14.524 1.00 76.31 293 LEU A CA 1
ATOM 2234 C C . LEU A 1 293 ? 11.113 -9.866 13.457 1.00 76.31 293 LEU A C 1
ATOM 2236 O O . LEU A 1 293 ? 10.920 -9.391 12.335 1.00 76.31 293 LEU A O 1
ATOM 2240 N N . ASP A 1 294 ? 12.272 -10.415 13.832 1.00 79.25 294 ASP A N 1
ATOM 2241 C CA . ASP A 1 294 ? 13.463 -10.532 12.996 1.00 79.25 294 ASP A CA 1
ATOM 2242 C C . ASP A 1 294 ? 13.877 -9.193 12.363 1.00 79.25 294 ASP A C 1
ATOM 2244 O O . ASP A 1 294 ? 14.365 -9.130 11.228 1.00 79.25 294 ASP A O 1
ATOM 2248 N N . ALA A 1 295 ? 13.696 -8.088 13.097 1.00 79.75 295 ALA A N 1
ATOM 2249 C CA . ALA A 1 295 ? 14.012 -6.739 12.627 1.00 79.75 295 ALA A CA 1
ATOM 2250 C C . ALA A 1 295 ? 15.465 -6.612 12.129 1.00 79.75 295 ALA A C 1
ATOM 2252 O O . ALA A 1 295 ? 15.750 -5.805 11.238 1.00 79.75 295 ALA A O 1
ATOM 2253 N N . GLY A 1 296 ? 16.370 -7.448 12.652 1.00 78.81 296 GLY A N 1
ATOM 2254 C CA . GLY A 1 296 ? 17.756 -7.561 12.205 1.00 78.81 296 GLY A CA 1
ATOM 2255 C C . GLY A 1 296 ? 17.918 -7.883 10.713 1.00 78.81 296 GLY A C 1
ATOM 2256 O O . GLY A 1 296 ? 18.865 -7.409 10.081 1.00 78.81 296 GLY A O 1
ATOM 2257 N N . LEU A 1 297 ? 16.979 -8.625 10.110 1.00 80.12 297 LEU A N 1
ATOM 2258 C CA . LEU A 1 297 ? 17.023 -8.986 8.687 1.00 80.12 297 LEU A CA 1
ATOM 2259 C C . LEU A 1 297 ? 16.994 -7.760 7.772 1.00 80.12 297 LEU A C 1
ATOM 2261 O O . LEU A 1 297 ? 17.612 -7.781 6.708 1.00 80.12 297 LEU A O 1
ATOM 2265 N N . MET A 1 298 ? 16.340 -6.675 8.198 1.00 81.19 298 MET A N 1
ATOM 2266 C CA . MET A 1 298 ? 16.261 -5.438 7.419 1.00 81.19 298 MET A CA 1
ATOM 2267 C C . MET A 1 298 ? 17.654 -4.858 7.128 1.00 81.19 298 MET A C 1
ATOM 2269 O O . MET A 1 298 ? 17.900 -4.341 6.040 1.00 81.19 298 MET A O 1
ATOM 2273 N N . TRP A 1 299 ? 18.596 -4.984 8.064 1.00 82.25 299 TRP A N 1
ATOM 2274 C CA . TRP A 1 299 ? 19.945 -4.431 7.919 1.00 82.25 299 TRP A CA 1
ATOM 2275 C C . TRP A 1 299 ? 20.774 -5.123 6.836 1.00 82.25 299 TRP A C 1
ATOM 2277 O O . TRP A 1 299 ? 21.628 -4.481 6.217 1.00 82.25 299 TRP A O 1
ATOM 2287 N N . ARG A 1 300 ? 20.463 -6.386 6.517 1.00 83.19 300 ARG A N 1
ATOM 2288 C CA . ARG A 1 300 ? 21.124 -7.118 5.426 1.00 83.19 300 ARG A CA 1
ATOM 2289 C C . ARG A 1 300 ? 20.906 -6.437 4.078 1.00 83.19 300 ARG A C 1
ATOM 2291 O O . ARG A 1 300 ? 21.837 -6.368 3.282 1.00 83.19 300 ARG A O 1
ATOM 2298 N N . TYR A 1 301 ? 19.730 -5.845 3.863 1.00 72.81 301 TYR A N 1
ATOM 2299 C CA . TYR A 1 301 ? 19.428 -5.083 2.645 1.00 72.81 301 TYR A CA 1
ATOM 2300 C C . TYR A 1 301 ? 20.264 -3.804 2.503 1.00 72.81 301 TYR A C 1
ATOM 2302 O O . TYR A 1 301 ? 20.402 -3.279 1.403 1.00 72.81 301 TYR A O 1
ATOM 2310 N N . PHE A 1 302 ? 20.864 -3.323 3.593 1.00 80.56 302 PHE A N 1
ATOM 2311 C CA . PHE A 1 302 ? 21.785 -2.185 3.595 1.00 80.56 302 PHE A CA 1
ATOM 2312 C C . PHE A 1 302 ? 23.260 -2.616 3.598 1.00 80.56 302 PHE A C 1
ATOM 2314 O O . PHE A 1 302 ? 24.139 -1.804 3.881 1.00 80.56 302 PHE A O 1
ATOM 2321 N N . GLY A 1 303 ? 23.540 -3.889 3.292 1.00 83.44 303 GLY A N 1
ATOM 2322 C CA . GLY A 1 303 ? 24.895 -4.445 3.265 1.00 83.44 303 GLY A CA 1
ATOM 2323 C C . GLY A 1 303 ? 25.476 -4.739 4.649 1.00 83.44 303 GLY A C 1
ATOM 2324 O O . GLY A 1 303 ? 26.669 -5.010 4.766 1.00 83.44 303 GLY A O 1
ATOM 2325 N N . VAL A 1 304 ? 24.656 -4.691 5.702 1.00 80.00 304 VAL A N 1
ATOM 2326 C CA . VAL A 1 304 ? 25.071 -4.994 7.074 1.00 80.00 304 VAL A CA 1
ATOM 2327 C C . VAL A 1 304 ? 24.574 -6.396 7.428 1.00 80.00 304 VAL A C 1
ATOM 2329 O O . VAL A 1 304 ? 23.470 -6.589 7.936 1.00 80.00 304 VAL A O 1
ATOM 2332 N N . GLY A 1 305 ? 25.381 -7.396 7.073 1.00 80.06 305 GLY A N 1
ATOM 2333 C CA . GLY A 1 305 ? 25.128 -8.808 7.355 1.00 80.06 305 GLY A CA 1
ATOM 2334 C C . GLY A 1 305 ? 25.872 -9.317 8.589 1.00 80.06 305 GLY A C 1
ATOM 2335 O O . GLY A 1 305 ? 26.877 -8.747 8.999 1.00 80.06 305 GLY A O 1
ATOM 2336 N N . GLY A 1 306 ? 25.384 -10.417 9.166 1.00 77.19 306 GLY A N 1
ATOM 2337 C CA . GLY A 1 306 ? 26.101 -11.160 10.209 1.00 77.19 306 GLY A CA 1
ATOM 2338 C C . GLY A 1 306 ? 26.122 -10.529 11.603 1.00 77.19 306 GLY A C 1
ATOM 2339 O O . GLY A 1 306 ? 26.821 -11.055 12.460 1.00 77.19 306 GLY A O 1
ATOM 2340 N N . LEU A 1 307 ? 25.364 -9.453 11.843 1.00 73.44 307 LEU A N 1
ATOM 2341 C CA . LEU A 1 307 ? 25.220 -8.892 13.185 1.00 73.44 307 LEU A CA 1
ATOM 2342 C C . LEU A 1 307 ? 24.501 -9.880 14.106 1.00 73.44 307 LEU A C 1
ATOM 2344 O O . LEU A 1 307 ? 23.411 -10.368 13.798 1.00 73.44 307 LEU A O 1
ATOM 2348 N N . THR A 1 308 ? 25.121 -10.145 15.245 1.00 77.19 308 THR A N 1
ATOM 2349 C CA . THR A 1 308 ? 24.502 -10.831 16.378 1.00 77.19 308 THR A CA 1
ATOM 2350 C C . THR A 1 308 ? 23.523 -9.900 17.100 1.00 77.19 308 THR A C 1
ATOM 2352 O O . THR A 1 308 ? 23.635 -8.677 17.007 1.00 77.19 308 THR A O 1
ATOM 2355 N N . GLU A 1 309 ? 22.565 -10.456 17.849 1.00 70.75 309 GLU A N 1
ATOM 2356 C CA . GLU A 1 309 ? 21.657 -9.648 18.684 1.00 70.75 309 GLU A CA 1
ATOM 2357 C C . GLU A 1 309 ? 22.426 -8.735 19.647 1.00 70.75 309 GLU A C 1
ATOM 2359 O O . GLU A 1 309 ? 22.091 -7.559 19.784 1.00 70.75 309 GLU A O 1
ATOM 2364 N N . ASP A 1 310 ? 23.501 -9.247 20.250 1.00 77.31 310 ASP A N 1
ATOM 2365 C CA . ASP A 1 310 ? 24.351 -8.485 21.166 1.00 77.31 310 ASP A CA 1
ATOM 2366 C C . ASP A 1 310 ? 24.984 -7.261 20.485 1.00 77.31 310 ASP A C 1
ATOM 2368 O O . ASP A 1 310 ? 25.106 -6.208 21.105 1.00 77.31 310 ASP A O 1
ATOM 2372 N N . GLU A 1 311 ? 25.351 -7.368 19.205 1.00 76.56 311 GLU A N 1
ATOM 2373 C CA . GLU A 1 311 ? 25.909 -6.255 18.427 1.00 76.56 311 GLU A CA 1
ATOM 2374 C C . GLU A 1 311 ? 24.853 -5.212 18.036 1.00 76.56 311 GLU A C 1
ATOM 2376 O O . GLU A 1 311 ? 25.204 -4.055 17.806 1.00 76.56 311 GLU A O 1
ATOM 2381 N N . MET A 1 312 ? 23.568 -5.584 17.993 1.00 70.12 312 MET A N 1
ATOM 2382 C CA . MET A 1 312 ? 22.459 -4.661 17.711 1.00 70.12 312 MET A CA 1
ATOM 2383 C C . MET A 1 312 ? 21.977 -3.883 18.948 1.00 70.12 312 MET A C 1
ATOM 2385 O O . MET A 1 312 ? 21.259 -2.894 18.802 1.00 70.12 312 MET A O 1
ATOM 2389 N N . LEU A 1 313 ? 22.344 -4.315 20.160 1.00 67.75 313 LEU A N 1
ATOM 2390 C CA . LEU A 1 313 ? 21.876 -3.741 21.431 1.00 67.75 313 LEU A CA 1
ATOM 2391 C C . LEU A 1 313 ? 22.800 -2.656 22.027 1.00 67.75 313 LEU A C 1
ATOM 2393 O O . LEU A 1 313 ? 22.510 -2.152 23.118 1.00 67.75 313 LEU A O 1
ATOM 2397 N N . VAL A 1 314 ? 23.894 -2.300 21.343 1.00 51.44 314 VAL A N 1
ATOM 2398 C CA . VAL A 1 314 ? 24.914 -1.321 21.788 1.00 51.44 314 VAL A CA 1
ATOM 2399 C C . VAL A 1 314 ? 24.696 0.050 21.154 1.00 51.44 314 VAL A C 1
ATOM 2401 O O . VAL A 1 314 ? 24.806 1.052 21.901 1.00 51.44 314 VAL A O 1
#

Foldseek 3Di:
DVVVVVVLCVVVVNDDDPPWAWPCVCVDPPNFDADPVGFTWTAIPVGDIDTHNDDDDPPDDQAPCVVCCVVPVQQADPPRRAGEAFLLQFGKGFDPDPDPDDDDDDDDDDDDDDDDDDDDDDDDDDDDDDDDDDDDDDDDDDPPPDDPVVVVCPLDDDDDDDDDDDDDDDDDDDDDDDPPPPVVVQVVVCVRIDRPDQLDGDAAPRHPNSPADRDPVRRVVSVVLNVLQNVLVVVVVVVVVVVVDDDDPPPPPSDRDGDDHDDDKDWDDSDQQKIWIADPNDTDITRRHDNVNCPVVVCVVVVDPDDDPVNVVD

Organism: NCBI:txid50990

Secondary structure (DSSP, 8-state):
-HHHHHHHHHHTT-----S--B-GGGGSTT--EE-TTSPEEEEBTT--EEEES------------HHHHHH-GGGB-TTT-PEEB-TTSBB-EE--------PPPP-----PPPPP-------------------------------HHHHTTTT----------------------S-SSHHHHHHHHHHTEE-S-TT-B--GGGEE-TT--S-HHHHHHHHHHHHHHHHHHHHHHHHHHHTTS---------PPP---PPPP-EEEE-SSSEEEEEETTEEEEEE---TTTTTTHHHHTTT-----HHHH--

InterPro domains:
  IPR036188 FAD/NAD(P)-binding domain superfamily [G3DSA:3.50.50.60] (174-250)
  IPR036188 FAD/NAD(P)-binding domain superfamily [SSF51905] (4-237)

Sequence (314 aa):
MHTTIMQALENLRVDVILGSRLDLATTRPGAEVYDKIGRRVVRTEDGREIAADLLLLCTGQIPNTTLLSSLYPEVIDEQSKFVHVLRTMQIAAPIPIRTPSSPAPSSLSGFPSSPCMSEMSTFTSSSHTPSDGGSIYDDDEENGMLEMGDLVLALDNGEDEDEYGEEGSSSRLASENDDEEEEDDEVLRDTHLFTPYPHIFVIGDAADAFGAINAGHNAYYQGEVAAQNIVRLIKRDICNIHTTNVIDDEKIEDELELYTPNPPAIKVSLGLTKSVYEINGVIGTKDDGNGDLDAGLMWRYFGVGGLTEDEMLV